Protein AF-A0A8J2SDN7-F1 (afdb_monomer)

Solvent-accessible surface area (backbone atoms only — not comparable to full-atom values): 12655 Å² total; per-residue (Å²): 136,85,84,80,79,82,77,76,80,67,53,71,69,56,49,51,53,52,52,53,53,51,52,55,54,52,52,61,60,65,73,68,77,84,83,79,85,76,78,82,78,74,83,77,54,86,57,62,65,51,55,54,50,52,54,52,50,52,53,52,52,57,64,71,66,56,74,72,80,75,73,83,75,78,72,83,79,90,67,91,68,89,72,89,69,84,70,75,71,87,62,91,44,74,69,50,54,53,52,52,50,52,50,53,51,50,50,52,53,52,52,50,52,53,50,54,52,49,54,50,52,50,50,52,52,52,52,50,51,50,53,51,52,54,54,50,53,54,51,50,53,52,50,51,51,50,52,50,54,49,52,52,50,50,54,52,49,52,53,51,52,50,51,52,52,50,54,52,48,51,51,51,52,52,52,51,53,50,53,53,50,54,49,52,52,51,50,50,52,50,50,52,51,52,54,52,52,48,52,52,51,53,52,56,52,58,64,74,64,76,123

pLDDT: mean 75.17, std 16.88, range [38.59, 96.69]

Radius of gyration: 50.79 Å; Cα contacts (8 Å, |Δi|>4): 4; chains: 1; bounding box: 123×46×148 Å

Mean predicted aligned error: 22.43 Å

Structure (mmCIF, N/CA/C/O backbone):
data_AF-A0A8J2SDN7-F1
#
_entry.id   AF-A0A8J2SDN7-F1
#
loop_
_atom_site.group_PDB
_atom_site.id
_atom_site.type_symbol
_atom_site.label_atom_id
_atom_site.label_alt_id
_atom_site.label_comp_id
_atom_site.label_asym_id
_atom_site.label_entity_id
_atom_site.label_seq_id
_atom_site.pdbx_PDB_ins_code
_atom_site.Cartn_x
_atom_site.Cartn_y
_atom_site.Cartn_z
_atom_site.occupancy
_atom_site.B_iso_or_equiv
_atom_site.auth_seq_id
_atom_site.auth_comp_id
_atom_site.auth_asym_id
_atom_site.auth_atom_id
_atom_site.pdbx_PDB_model_num
ATOM 1 N N . MET A 1 1 ? 65.391 -10.630 -14.470 1.00 39.50 1 MET A N 1
ATOM 2 C CA . MET A 1 1 ? 65.349 -9.292 -13.846 1.00 39.50 1 MET A CA 1
ATOM 3 C C . MET A 1 1 ? 63.941 -9.063 -13.334 1.00 39.50 1 MET A C 1
ATOM 5 O O . MET A 1 1 ? 62.993 -9.237 -14.089 1.00 39.50 1 MET A O 1
ATOM 9 N N . GLU A 1 2 ? 63.826 -8.825 -12.033 1.00 38.59 2 GLU A N 1
ATOM 10 C CA . GLU A 1 2 ? 62.580 -8.806 -11.266 1.00 38.59 2 GLU A CA 1
ATOM 11 C C . GLU A 1 2 ? 61.807 -7.500 -11.504 1.00 38.59 2 GLU A C 1
ATOM 13 O O . GLU A 1 2 ? 62.368 -6.412 -11.391 1.00 38.59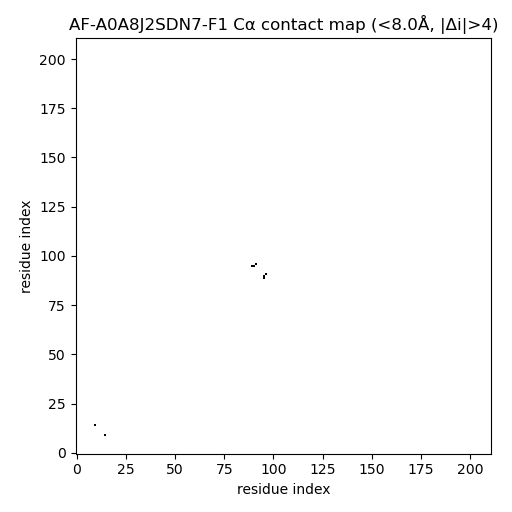 2 GLU A O 1
ATOM 18 N N . LEU A 1 3 ? 60.517 -7.592 -11.843 1.00 45.06 3 LEU A N 1
ATOM 19 C CA . LEU A 1 3 ? 59.644 -6.422 -11.946 1.00 45.06 3 LEU A CA 1
ATOM 20 C C . LEU A 1 3 ? 59.105 -6.088 -10.554 1.00 45.06 3 LEU A C 1
ATOM 22 O O . LEU A 1 3 ? 58.137 -6.687 -10.083 1.00 45.06 3 LEU A O 1
ATOM 26 N N . ALA A 1 4 ? 59.751 -5.127 -9.897 1.00 45.88 4 ALA A N 1
ATOM 27 C CA . ALA A 1 4 ? 59.260 -4.517 -8.672 1.00 45.88 4 ALA A CA 1
ATOM 28 C C . ALA A 1 4 ? 57.919 -3.817 -8.948 1.00 45.88 4 ALA A C 1
ATOM 30 O O . ALA A 1 4 ? 57.848 -2.776 -9.601 1.00 45.88 4 ALA A O 1
ATOM 31 N N . VAL A 1 5 ? 56.832 -4.409 -8.455 1.00 48.69 5 VAL A N 1
ATOM 32 C CA . VAL A 1 5 ? 55.496 -3.810 -8.476 1.00 48.69 5 VAL A CA 1
ATOM 33 C C . VAL A 1 5 ? 55.489 -2.662 -7.468 1.00 48.69 5 VAL A C 1
ATOM 35 O O . VAL A 1 5 ? 55.358 -2.878 -6.264 1.00 48.69 5 VAL A O 1
ATOM 38 N N . CYS A 1 6 ? 55.654 -1.430 -7.950 1.00 42.34 6 CYS A N 1
ATOM 39 C CA . CYS A 1 6 ? 55.505 -0.227 -7.139 1.00 42.34 6 CYS A CA 1
ATOM 40 C C . CYS A 1 6 ? 54.056 -0.120 -6.635 1.00 42.34 6 CYS A C 1
ATOM 42 O O . CYS A 1 6 ? 53.163 0.356 -7.335 1.00 42.34 6 CYS A O 1
ATOM 44 N N . ALA A 1 7 ? 53.812 -0.569 -5.405 1.00 56.03 7 ALA A N 1
ATOM 45 C CA . ALA A 1 7 ? 52.569 -0.315 -4.697 1.00 56.03 7 ALA A CA 1
ATOM 46 C C . ALA A 1 7 ? 52.516 1.172 -4.315 1.00 56.03 7 ALA A C 1
ATOM 48 O O . ALA A 1 7 ? 53.164 1.608 -3.366 1.00 56.03 7 ALA A O 1
ATOM 49 N N . THR A 1 8 ? 51.751 1.967 -5.064 1.00 64.19 8 THR A N 1
ATOM 50 C CA . THR A 1 8 ? 51.454 3.358 -4.701 1.00 64.19 8 THR A CA 1
ATOM 51 C C . THR A 1 8 ? 50.801 3.404 -3.315 1.00 64.19 8 THR A C 1
ATOM 53 O O . THR A 1 8 ? 49.752 2.769 -3.137 1.00 64.19 8 THR A O 1
ATOM 56 N N . PRO A 1 9 ? 51.357 4.141 -2.334 1.00 58.59 9 PRO A N 1
ATOM 57 C CA . PRO A 1 9 ? 50.734 4.271 -1.028 1.00 58.59 9 PRO A CA 1
ATOM 58 C C . PRO A 1 9 ? 49.421 5.038 -1.189 1.00 58.59 9 PRO A C 1
ATOM 60 O O . PRO A 1 9 ? 49.392 6.191 -1.623 1.00 58.59 9 PRO A O 1
ATOM 63 N N . LEU A 1 10 ? 48.309 4.377 -0.870 1.00 61.50 10 LEU A N 1
ATOM 64 C CA . LEU A 1 10 ? 47.006 5.027 -0.817 1.00 61.50 10 LEU A CA 1
ATOM 65 C C . LEU A 1 10 ? 47.079 6.168 0.197 1.00 61.50 10 LEU A C 1
ATOM 67 O O . LEU A 1 10 ? 47.452 5.962 1.352 1.00 61.50 10 LEU A O 1
ATOM 71 N N . THR A 1 11 ? 46.682 7.364 -0.230 1.00 70.69 11 THR A N 1
ATOM 72 C CA . THR A 1 11 ? 46.531 8.507 0.670 1.00 70.69 11 THR A CA 1
ATOM 73 C C . THR A 1 11 ? 45.625 8.117 1.848 1.00 70.69 11 THR A C 1
ATOM 75 O O . THR A 1 11 ? 44.684 7.331 1.673 1.00 70.69 11 THR A O 1
ATOM 78 N N . PRO A 1 12 ? 45.857 8.645 3.062 1.00 67.25 12 PRO A N 1
ATOM 79 C CA . PRO A 1 12 ? 45.150 8.207 4.273 1.00 67.25 12 PRO A CA 1
ATOM 80 C C . PRO A 1 12 ? 43.621 8.324 4.145 1.00 67.25 12 PRO A C 1
ATOM 82 O O . PRO A 1 12 ? 42.868 7.514 4.687 1.00 67.25 12 PRO A O 1
ATOM 85 N N . VAL A 1 13 ? 43.148 9.272 3.333 1.00 68.12 13 VAL A N 1
ATOM 86 C CA . VAL A 1 13 ? 41.729 9.458 3.005 1.00 68.12 13 VAL A CA 1
ATOM 87 C C . VAL A 1 13 ? 41.181 8.323 2.128 1.00 68.12 13 VAL A C 1
ATOM 89 O O . VAL A 1 13 ? 40.062 7.854 2.350 1.00 68.12 13 VAL A O 1
ATOM 92 N N . ALA A 1 14 ? 41.953 7.843 1.150 1.00 69.31 14 ALA A N 1
ATOM 93 C CA . ALA A 1 14 ? 41.574 6.707 0.312 1.00 69.31 14 ALA A CA 1
ATOM 94 C C . ALA A 1 14 ? 41.567 5.394 1.115 1.00 69.31 14 ALA A C 1
ATOM 96 O O . ALA A 1 14 ? 40.629 4.602 0.987 1.00 69.31 14 ALA A O 1
ATOM 97 N N . ALA A 1 15 ? 42.536 5.212 2.018 1.00 69.88 15 ALA A N 1
ATOM 98 C CA . ALA A 1 15 ? 42.575 4.081 2.944 1.00 69.88 15 ALA A CA 1
ATOM 99 C C . ALA A 1 15 ? 41.370 4.077 3.907 1.00 69.88 15 ALA A C 1
ATOM 101 O O . ALA A 1 15 ? 40.723 3.043 4.094 1.00 69.88 15 ALA A O 1
ATOM 102 N N . ALA A 1 16 ? 40.988 5.241 4.447 1.00 69.81 16 ALA A N 1
ATOM 103 C CA . ALA A 1 16 ? 39.813 5.378 5.307 1.00 69.81 16 ALA A CA 1
ATOM 104 C C . ALA A 1 16 ? 38.503 5.062 4.562 1.00 69.81 16 ALA A C 1
ATOM 106 O O . ALA A 1 16 ? 37.650 4.328 5.071 1.00 69.81 16 ALA A O 1
ATOM 107 N N . ARG A 1 17 ? 38.352 5.546 3.321 1.00 75.12 17 ARG A N 1
ATOM 108 C CA . ARG A 1 17 ? 37.186 5.236 2.475 1.00 75.12 17 ARG A CA 1
ATOM 109 C C . ARG A 1 17 ? 37.102 3.741 2.153 1.00 75.12 17 ARG A C 1
ATOM 111 O O . ARG A 1 17 ? 36.017 3.165 2.257 1.00 75.12 17 ARG A O 1
ATOM 118 N N . ALA A 1 18 ? 38.227 3.096 1.845 1.00 71.50 18 ALA A N 1
ATOM 119 C CA . ALA A 1 18 ? 38.291 1.652 1.619 1.00 71.50 18 ALA A CA 1
ATOM 120 C C . ALA A 1 18 ? 37.963 0.839 2.890 1.00 71.50 18 ALA A C 1
ATOM 122 O O . ALA A 1 18 ? 37.243 -0.160 2.835 1.00 71.50 18 ALA A O 1
ATOM 123 N N . ALA A 1 19 ? 38.404 1.288 4.067 1.00 73.00 19 ALA A N 1
ATOM 124 C CA . ALA A 1 19 ? 38.078 0.633 5.333 1.00 73.00 19 ALA A CA 1
ATOM 125 C C . ALA A 1 19 ? 36.571 0.696 5.658 1.00 73.00 19 ALA A C 1
ATOM 127 O O . ALA A 1 19 ? 35.985 -0.287 6.129 1.00 73.00 19 ALA A O 1
ATOM 128 N N . VAL A 1 20 ? 35.912 1.822 5.365 1.00 75.62 20 VAL A N 1
ATOM 129 C CA . VAL A 1 20 ? 34.463 1.991 5.568 1.00 75.62 20 VAL A CA 1
ATOM 130 C C . VAL A 1 20 ? 33.658 1.092 4.626 1.00 75.62 20 VAL A C 1
ATOM 132 O O . VAL A 1 20 ? 32.704 0.441 5.067 1.00 75.62 20 VAL A O 1
ATOM 135 N N . THR A 1 21 ? 34.042 0.987 3.350 1.00 73.31 21 THR A N 1
ATOM 136 C CA . THR A 1 21 ? 33.355 0.103 2.392 1.00 73.31 21 THR A CA 1
ATOM 137 C C . THR A 1 21 ? 33.519 -1.370 2.767 1.00 73.31 21 THR A C 1
ATOM 139 O O . THR A 1 21 ? 32.531 -2.113 2.761 1.00 73.31 21 THR A O 1
ATOM 142 N N . LEU A 1 22 ? 34.712 -1.785 3.208 1.00 72.00 22 LEU A N 1
ATOM 143 C CA . LEU A 1 22 ? 34.965 -3.140 3.702 1.00 72.00 22 LEU A CA 1
ATOM 144 C C . LEU A 1 22 ? 34.156 -3.460 4.970 1.00 72.00 22 LEU A C 1
ATOM 146 O O . LEU A 1 22 ? 33.561 -4.539 5.059 1.00 72.00 22 LEU A O 1
ATOM 150 N N . ARG A 1 23 ? 34.033 -2.522 5.922 1.00 71.25 23 ARG A N 1
ATOM 151 C CA . ARG A 1 23 ? 33.163 -2.688 7.106 1.00 71.25 23 ARG A CA 1
ATOM 152 C C . ARG A 1 23 ? 31.690 -2.847 6.717 1.00 71.25 23 ARG A C 1
ATOM 154 O O . ARG A 1 23 ? 31.014 -3.740 7.231 1.00 71.25 23 ARG A O 1
ATOM 161 N N . ARG A 1 24 ? 31.201 -2.057 5.755 1.00 70.38 24 ARG A N 1
ATOM 162 C CA . ARG A 1 24 ? 29.812 -2.120 5.256 1.00 70.38 24 ARG A CA 1
ATOM 163 C C . ARG A 1 24 ? 29.514 -3.442 4.535 1.00 70.38 24 ARG A C 1
ATOM 165 O O . ARG A 1 24 ? 28.443 -4.025 4.712 1.00 70.38 24 ARG A O 1
ATOM 172 N N . MET A 1 25 ? 30.487 -3.959 3.783 1.00 65.06 25 MET A N 1
ATOM 173 C CA . MET A 1 25 ? 30.427 -5.274 3.132 1.00 65.06 25 MET A CA 1
ATOM 174 C C . MET A 1 25 ? 30.415 -6.425 4.153 1.00 65.06 25 MET A C 1
ATOM 176 O O . MET A 1 25 ? 29.625 -7.365 4.023 1.00 65.06 25 MET A O 1
ATOM 180 N N . LYS A 1 26 ? 31.232 -6.340 5.212 1.00 64.12 26 LYS A N 1
ATOM 181 C CA . LYS A 1 26 ? 31.297 -7.347 6.289 1.00 64.12 26 LYS A CA 1
ATOM 182 C C . LYS A 1 26 ? 30.009 -7.373 7.129 1.00 64.12 26 LYS A C 1
ATOM 184 O O . LYS A 1 26 ? 29.531 -8.455 7.473 1.00 64.12 26 LYS A O 1
ATOM 189 N N . ALA A 1 27 ? 29.389 -6.213 7.366 1.00 61.03 27 ALA A N 1
ATOM 190 C CA . ALA A 1 27 ? 28.085 -6.101 8.028 1.00 61.03 27 ALA A CA 1
ATOM 191 C C . ALA A 1 27 ? 26.949 -6.745 7.206 1.00 61.03 27 ALA A C 1
ATOM 193 O O . ALA A 1 27 ? 26.158 -7.519 7.748 1.00 61.03 27 ALA A O 1
ATOM 194 N N . LYS A 1 28 ? 26.922 -6.540 5.878 1.00 58.47 28 LYS A N 1
ATOM 195 C CA . LYS A 1 28 ? 25.961 -7.223 4.987 1.00 58.47 28 LYS A CA 1
ATOM 196 C C . LYS A 1 28 ? 26.126 -8.747 4.971 1.00 58.47 28 LYS A C 1
ATOM 198 O O . LYS A 1 28 ? 25.135 -9.458 4.813 1.00 58.47 28 LYS A O 1
ATOM 203 N N . ARG A 1 29 ? 27.350 -9.262 5.141 1.00 59.12 29 ARG A N 1
ATOM 204 C CA . ARG A 1 29 ? 27.610 -10.712 5.202 1.00 59.12 29 ARG A CA 1
ATOM 205 C C . ARG A 1 29 ? 27.198 -11.340 6.540 1.00 59.12 29 ARG A C 1
ATOM 207 O O . ARG A 1 29 ? 26.717 -12.469 6.534 1.00 59.12 29 ARG A O 1
ATOM 214 N N . LYS A 1 30 ? 27.304 -10.622 7.668 1.00 55.75 30 LYS A N 1
ATOM 215 C CA . LYS A 1 30 ? 26.871 -11.133 8.986 1.00 55.75 30 LYS A CA 1
ATOM 216 C C . LYS A 1 30 ? 25.347 -11.140 9.189 1.00 55.75 30 LYS A C 1
ATOM 218 O O . LYS A 1 30 ? 24.855 -11.982 9.930 1.00 55.75 30 LYS A O 1
ATOM 223 N N . GLY A 1 31 ? 24.594 -10.294 8.482 1.00 51.06 31 GLY A N 1
ATOM 224 C CA . GLY A 1 31 ? 23.124 -10.261 8.564 1.00 51.06 31 GLY A CA 1
ATOM 225 C C . GLY A 1 31 ? 22.388 -11.405 7.847 1.00 51.06 31 GLY A C 1
ATOM 226 O O . GLY A 1 31 ? 21.183 -11.549 8.019 1.00 51.06 31 GLY A O 1
ATOM 227 N N . LYS A 1 32 ? 23.077 -12.235 7.048 1.00 54.31 32 LYS A N 1
ATOM 228 C CA . LYS A 1 32 ? 22.443 -13.288 6.225 1.00 54.31 32 LYS A CA 1
ATOM 229 C C . LYS A 1 32 ? 22.520 -14.711 6.797 1.00 54.31 32 LYS A C 1
ATOM 231 O O . LYS A 1 32 ? 22.063 -15.638 6.137 1.00 54.31 32 LYS A O 1
ATOM 236 N N . LYS A 1 33 ? 23.069 -14.916 8.001 1.00 52.81 33 LYS A N 1
ATOM 237 C CA . LYS A 1 33 ? 23.324 -16.270 8.544 1.00 52.81 33 LYS A CA 1
ATOM 238 C C . LYS A 1 33 ? 22.341 -16.764 9.622 1.00 52.81 33 LYS A C 1
ATOM 240 O O . LYS A 1 33 ? 22.617 -17.786 10.235 1.00 52.81 33 LYS A O 1
ATOM 245 N N . LYS A 1 34 ? 21.195 -16.101 9.838 1.00 53.84 34 LYS A N 1
ATOM 246 C CA . LYS A 1 34 ? 20.152 -16.550 10.794 1.00 53.84 34 LYS A CA 1
ATOM 247 C C . LYS A 1 34 ? 18.722 -16.560 10.227 1.00 53.84 34 LYS A C 1
ATOM 249 O O . LYS A 1 34 ? 17.781 -16.172 10.901 1.00 53.84 34 LYS A O 1
ATOM 254 N N . LEU A 1 35 ? 18.550 -17.013 8.987 1.00 51.59 35 LEU A N 1
ATOM 255 C CA . LEU A 1 35 ? 17.228 -17.326 8.425 1.00 51.59 35 LEU A CA 1
ATOM 256 C C . LEU A 1 35 ? 17.310 -18.650 7.661 1.00 51.59 35 LEU A C 1
ATOM 258 O O . LEU A 1 35 ? 17.245 -18.690 6.435 1.00 51.59 35 LEU A O 1
ATOM 262 N N . ARG A 1 36 ? 17.531 -19.747 8.383 1.00 54.53 36 ARG A N 1
ATOM 263 C CA . ARG A 1 36 ? 17.278 -21.097 7.873 1.00 54.53 36 ARG A CA 1
ATOM 264 C C . ARG A 1 36 ? 16.495 -21.855 8.939 1.00 54.53 36 ARG A C 1
ATOM 266 O O . ARG A 1 36 ? 16.803 -21.708 10.113 1.00 54.53 36 ARG A O 1
ATOM 273 N N . SER A 1 37 ? 15.485 -22.580 8.457 1.00 55.22 37 SER A N 1
ATOM 274 C CA . SER A 1 37 ? 14.451 -23.360 9.154 1.00 55.22 37 SER A CA 1
ATOM 275 C C . SER A 1 37 ? 13.365 -22.574 9.900 1.00 55.22 37 SER A C 1
ATOM 277 O O . SER A 1 37 ? 13.225 -22.676 11.113 1.00 55.22 37 SER A O 1
ATOM 279 N N . ALA A 1 38 ? 12.523 -21.860 9.150 1.00 57.50 38 ALA A N 1
ATOM 280 C CA . ALA A 1 38 ? 11.097 -21.857 9.477 1.00 57.50 38 ALA A CA 1
ATOM 281 C C . ALA A 1 38 ? 10.444 -22.969 8.631 1.00 57.50 38 ALA A C 1
ATOM 283 O O . ALA A 1 38 ? 10.747 -23.032 7.433 1.00 57.50 38 ALA A O 1
ATOM 284 N N . PRO A 1 39 ? 9.617 -23.860 9.207 1.00 56.78 39 PRO A N 1
ATOM 285 C CA . PRO A 1 39 ? 8.932 -24.889 8.431 1.00 56.78 39 PRO A CA 1
ATOM 286 C C . PRO A 1 39 ? 8.023 -24.233 7.377 1.00 56.78 39 PRO A C 1
ATOM 288 O O . PRO A 1 39 ? 7.564 -23.100 7.583 1.00 56.78 39 PRO A O 1
ATOM 291 N N . PRO A 1 40 ? 7.776 -24.894 6.230 1.00 54.22 40 PRO A N 1
ATOM 292 C CA . PRO A 1 40 ? 6.922 -24.337 5.192 1.00 54.22 40 PRO A CA 1
ATOM 293 C C . PRO A 1 40 ? 5.541 -24.066 5.789 1.00 54.22 40 PRO A C 1
ATOM 295 O O . PRO A 1 40 ? 4.906 -24.958 6.348 1.00 54.22 40 PRO A O 1
ATOM 298 N N . LYS A 1 41 ? 5.088 -22.810 5.698 1.00 58.84 41 LYS A N 1
ATOM 299 C CA . LYS A 1 41 ? 3.735 -22.429 6.105 1.00 58.84 41 LYS A CA 1
ATOM 300 C C . LYS A 1 41 ? 2.760 -23.302 5.321 1.00 58.84 41 LYS A C 1
ATOM 302 O O . LYS A 1 41 ? 2.717 -23.213 4.093 1.00 58.84 41 LYS A O 1
ATOM 307 N N . ALA A 1 42 ? 2.017 -24.148 6.034 1.00 60.34 42 ALA A N 1
ATOM 308 C CA . ALA A 1 42 ? 0.918 -24.905 5.463 1.00 60.34 42 ALA A CA 1
ATOM 309 C C . ALA A 1 42 ? 0.014 -23.929 4.701 1.00 60.34 42 ALA A C 1
ATOM 311 O O . ALA A 1 42 ? -0.311 -22.851 5.209 1.00 60.34 42 ALA A O 1
ATOM 312 N N . LYS A 1 43 ? -0.335 -24.275 3.459 1.00 55.44 43 LYS A N 1
ATOM 313 C CA . LYS A 1 43 ? -1.320 -23.529 2.680 1.00 55.44 43 LYS A CA 1
ATOM 314 C C . LYS A 1 43 ? -2.621 -23.580 3.476 1.00 55.44 43 LYS A C 1
ATOM 316 O O . LYS A 1 43 ? -3.280 -24.611 3.505 1.00 55.44 43 LYS A O 1
ATOM 321 N N . ILE A 1 44 ? -2.946 -22.492 4.168 1.00 55.84 44 ILE A N 1
ATOM 322 C CA . ILE A 1 44 ? -4.246 -22.318 4.805 1.00 55.84 44 ILE A CA 1
ATOM 323 C C . ILE A 1 44 ? -5.231 -22.221 3.642 1.00 55.84 44 ILE A C 1
ATOM 325 O O . ILE A 1 44 ? -5.347 -21.177 2.998 1.00 55.84 44 ILE A O 1
ATOM 329 N N . THR A 1 45 ? -5.867 -23.341 3.305 1.00 56.81 45 THR A N 1
ATOM 330 C CA . THR A 1 45 ? -7.046 -23.334 2.446 1.00 56.81 45 THR A CA 1
ATOM 331 C C . THR A 1 45 ? -8.070 -22.426 3.125 1.00 56.81 45 THR A C 1
ATOM 333 O O . THR A 1 45 ? -8.242 -22.465 4.346 1.00 56.81 45 THR A O 1
ATOM 336 N N . ARG A 1 46 ? -8.710 -21.540 2.352 1.00 60.38 46 ARG A N 1
ATOM 337 C CA . ARG A 1 46 ? -9.689 -20.549 2.851 1.00 60.38 46 ARG A CA 1
ATOM 338 C C . ARG A 1 46 ? -10.851 -21.172 3.644 1.00 60.38 46 ARG A C 1
ATOM 340 O O . ARG A 1 46 ? -11.585 -20.450 4.305 1.00 60.38 46 ARG A O 1
ATOM 347 N N . GLU A 1 47 ? -10.973 -22.492 3.611 1.00 57.28 47 GLU A N 1
ATOM 348 C CA . GLU A 1 47 ? -12.008 -23.304 4.244 1.00 57.28 47 GLU A CA 1
ATOM 349 C C . GLU A 1 47 ? -11.683 -23.692 5.697 1.00 57.28 47 GLU A C 1
ATOM 351 O O . GLU A 1 47 ? -12.595 -23.874 6.499 1.00 57.28 47 GLU A O 1
ATOM 356 N N . ALA A 1 48 ? -10.404 -23.733 6.093 1.00 62.16 48 ALA A N 1
ATOM 357 C CA . ALA A 1 48 ? -10.001 -24.065 7.464 1.00 62.16 48 ALA A CA 1
ATOM 358 C C . ALA A 1 48 ? -10.566 -23.120 8.556 1.00 62.16 48 ALA A C 1
ATOM 360 O O . ALA A 1 48 ? -10.966 -23.615 9.613 1.00 62.16 48 ALA A O 1
ATOM 361 N N . PRO A 1 49 ? -10.634 -21.784 8.364 1.00 64.25 49 PRO A N 1
ATOM 362 C CA . PRO A 1 49 ? -11.272 -20.907 9.347 1.00 64.25 49 PRO A CA 1
ATOM 363 C C . PRO A 1 49 ? -12.805 -21.008 9.340 1.00 64.25 49 PRO A C 1
ATOM 365 O O . PRO A 1 49 ? -13.417 -20.794 10.382 1.00 64.25 49 PRO A O 1
ATOM 368 N N . ILE A 1 50 ? -13.422 -21.366 8.207 1.00 65.25 50 ILE A N 1
ATOM 369 C CA . ILE A 1 50 ? -14.883 -21.486 8.078 1.00 65.25 50 ILE A CA 1
ATOM 370 C C . ILE A 1 50 ? -15.375 -22.726 8.830 1.00 65.25 50 ILE A C 1
ATOM 372 O O . ILE A 1 50 ? -16.292 -22.623 9.640 1.00 65.25 50 ILE A O 1
ATOM 376 N N . LEU A 1 51 ? -14.706 -23.869 8.652 1.00 65.69 51 LEU A N 1
ATOM 377 C CA . LEU A 1 51 ? -15.042 -25.103 9.369 1.00 65.69 51 LEU A CA 1
ATOM 378 C C . LEU A 1 51 ? -14.822 -24.961 10.883 1.00 65.69 51 LEU A C 1
ATOM 380 O O . LEU A 1 51 ? -15.649 -25.407 11.673 1.00 65.69 51 LEU A O 1
ATOM 384 N N . ARG A 1 52 ? -13.767 -24.248 11.304 1.00 70.75 52 ARG A N 1
ATOM 385 C CA . ARG A 1 52 ? -13.503 -23.974 12.727 1.00 70.75 52 ARG A CA 1
ATOM 386 C C . ARG A 1 52 ? -14.540 -23.028 13.352 1.00 70.75 52 ARG A C 1
ATOM 388 O O . ARG A 1 52 ? -14.853 -23.169 14.531 1.00 70.75 52 ARG A O 1
ATOM 395 N N . ALA A 1 53 ? -15.081 -22.083 12.581 1.00 71.06 53 ALA A N 1
ATOM 396 C CA . ALA A 1 53 ? -16.161 -21.203 13.029 1.00 71.06 53 ALA A CA 1
ATOM 397 C C . ALA A 1 53 ? -17.508 -21.940 13.125 1.00 71.06 53 ALA A C 1
ATOM 399 O O . ALA A 1 53 ? -18.244 -21.737 14.088 1.00 71.06 53 ALA A O 1
ATOM 400 N N . GLN A 1 54 ? -17.804 -22.837 12.178 1.00 73.75 54 GLN A N 1
ATOM 401 C CA . GLN A 1 54 ? -19.004 -23.679 12.211 1.00 73.75 54 GLN A CA 1
ATOM 402 C C . GLN A 1 54 ? -18.975 -24.673 13.378 1.00 73.75 54 GLN A C 1
A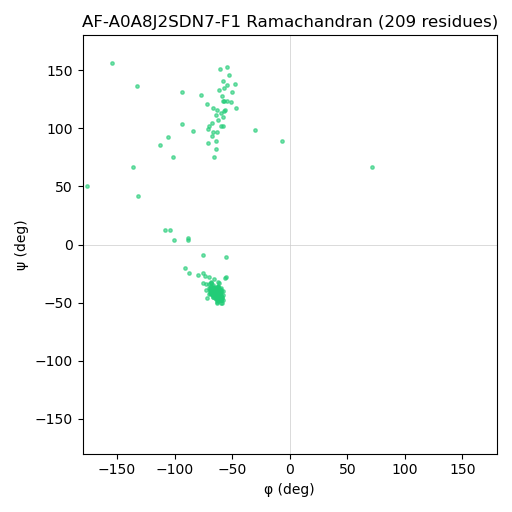TOM 404 O O . GLN A 1 54 ? -19.973 -24.830 14.074 1.00 73.75 54 GLN A O 1
ATOM 409 N N . GLU A 1 55 ? -17.820 -25.278 13.667 1.00 72.25 55 GLU A N 1
ATOM 410 C CA . GLU A 1 55 ? -17.668 -26.175 14.817 1.00 72.25 55 GLU A CA 1
ATOM 411 C C . GLU A 1 55 ? -17.804 -25.424 16.157 1.00 72.25 55 GLU A C 1
ATOM 413 O O . GLU A 1 55 ? -18.381 -25.942 17.114 1.00 72.25 55 GLU A O 1
ATOM 418 N N . ALA A 1 56 ? -17.334 -24.173 16.230 1.00 69.81 56 ALA A N 1
ATOM 419 C CA . ALA A 1 56 ? -17.525 -23.319 17.403 1.00 69.81 56 ALA A CA 1
ATOM 420 C C . ALA A 1 56 ? -18.996 -22.906 17.597 1.00 69.81 56 ALA A C 1
ATOM 422 O O . ALA A 1 56 ? -19.479 -22.898 18.730 1.00 69.81 56 ALA A O 1
ATOM 423 N N . ALA A 1 57 ? -19.718 -22.621 16.508 1.00 68.94 57 ALA A N 1
ATOM 424 C CA . ALA A 1 57 ? -21.153 -22.345 16.545 1.00 68.94 57 ALA A CA 1
ATOM 425 C C . ALA A 1 57 ? -21.958 -23.584 16.978 1.00 68.94 57 ALA A C 1
ATOM 427 O O . ALA A 1 57 ? -22.782 -23.487 17.884 1.00 68.94 57 ALA A O 1
ATOM 428 N N . ALA A 1 58 ? -21.637 -24.768 16.444 1.00 70.69 58 ALA A N 1
ATOM 429 C CA . ALA A 1 58 ? -22.278 -26.029 16.828 1.00 70.69 58 ALA A CA 1
ATOM 430 C C . ALA A 1 58 ? -22.057 -26.384 18.311 1.00 70.69 58 ALA A C 1
ATOM 432 O O . ALA A 1 58 ? -22.957 -26.896 18.974 1.00 70.69 58 ALA A O 1
ATOM 433 N N . ARG A 1 59 ? -20.883 -26.070 18.878 1.00 69.88 59 ARG A N 1
ATOM 434 C CA . ARG A 1 59 ? -20.613 -26.253 20.319 1.00 69.88 59 ARG A CA 1
ATOM 435 C C . ARG A 1 59 ? -21.397 -25.272 21.196 1.00 69.88 59 ARG A C 1
ATOM 437 O O . ARG A 1 59 ? -21.807 -25.643 22.295 1.00 69.88 59 ARG A O 1
ATOM 444 N N . LEU A 1 60 ? -21.632 -24.049 20.720 1.00 65.62 60 LEU A N 1
ATOM 445 C CA . LEU A 1 60 ? -22.488 -23.071 21.399 1.00 65.62 60 LEU A CA 1
ATOM 446 C C . LEU A 1 60 ? -23.962 -23.502 21.376 1.00 65.62 60 LEU A C 1
ATOM 448 O O . LEU A 1 60 ? -24.624 -23.452 22.415 1.00 65.62 60 LEU A O 1
ATOM 452 N N . GLU A 1 61 ? -24.455 -24.026 20.254 1.00 65.00 61 GLU A N 1
ATOM 453 C CA . GLU A 1 61 ? -25.806 -24.600 20.156 1.00 65.00 61 GLU A CA 1
ATOM 454 C C . GLU A 1 61 ? -25.975 -25.881 20.997 1.00 65.00 61 GLU A C 1
ATOM 456 O O . GLU A 1 61 ? -26.977 -26.056 21.691 1.00 65.00 61 GLU A O 1
ATOM 461 N N . ALA A 1 62 ? -24.955 -26.740 21.066 1.00 63.50 62 ALA A N 1
ATOM 462 C CA . ALA A 1 62 ? -24.949 -27.903 21.959 1.00 63.50 62 ALA A CA 1
ATOM 463 C C . ALA A 1 62 ? -24.931 -27.512 23.454 1.00 63.50 62 ALA A C 1
ATOM 465 O O . ALA A 1 62 ? -25.459 -28.228 24.302 1.00 63.50 62 ALA A O 1
ATOM 466 N N . SER A 1 63 ? -24.338 -26.361 23.795 1.00 60.53 63 SER A N 1
ATOM 467 C CA . SER A 1 63 ? -24.315 -25.854 25.175 1.00 60.53 63 SER A CA 1
ATOM 468 C C . SER A 1 63 ? -25.617 -25.165 25.601 1.00 60.53 63 SER A C 1
ATOM 470 O O . SER A 1 63 ? -25.949 -25.171 26.785 1.00 60.53 63 SER A O 1
ATOM 472 N N . THR A 1 64 ? -26.371 -24.615 24.646 1.00 61.22 64 THR A N 1
ATOM 473 C CA . THR A 1 64 ? -27.656 -23.930 24.879 1.00 61.22 64 THR A CA 1
ATOM 474 C C . THR A 1 64 ? -28.856 -24.872 24.791 1.00 61.22 64 THR A C 1
ATOM 476 O O . THR A 1 64 ? -29.898 -24.584 25.371 1.00 61.22 64 THR A O 1
ATOM 479 N N . SER A 1 65 ? -28.697 -26.029 24.144 1.00 56.44 65 SER A N 1
ATOM 480 C CA . SER A 1 65 ? -29.695 -27.106 24.082 1.00 56.44 65 SER A CA 1
ATOM 481 C C . SER A 1 65 ? -29.607 -28.112 25.233 1.00 56.44 65 SER A C 1
ATOM 483 O O . SER A 1 65 ? -30.371 -29.075 25.258 1.00 56.44 65 SER A O 1
ATOM 485 N N . ARG A 1 66 ? -28.715 -27.906 26.215 1.00 58.44 66 ARG A N 1
ATOM 486 C CA . ARG A 1 66 ? -28.671 -28.743 27.421 1.00 58.44 66 ARG A CA 1
ATOM 487 C C . ARG A 1 66 ? -29.989 -28.544 28.186 1.00 58.44 66 ARG A C 1
ATOM 489 O O . ARG A 1 66 ? -30.204 -27.444 28.700 1.00 58.44 66 ARG A O 1
ATOM 496 N N . PRO A 1 67 ? -30.880 -29.553 28.274 1.00 59.41 67 PRO A N 1
ATOM 497 C CA . PRO A 1 67 ? -32.097 -29.399 29.052 1.00 59.41 67 PRO A CA 1
ATOM 498 C C . PRO A 1 67 ? -31.695 -29.137 30.503 1.00 59.41 67 PRO A C 1
ATOM 500 O O . PRO A 1 67 ? -30.797 -29.795 31.039 1.00 59.41 67 PRO A O 1
ATOM 503 N N . LEU A 1 68 ? -32.323 -28.129 31.112 1.00 57.03 68 LEU A N 1
ATOM 504 C CA . LEU A 1 68 ? -32.145 -27.804 32.524 1.00 57.03 68 LEU A CA 1
ATOM 505 C C . LEU A 1 68 ? -32.268 -29.095 33.351 1.00 57.03 68 LEU A C 1
ATOM 507 O O . LEU A 1 68 ? -33.151 -29.906 33.049 1.00 57.03 68 LEU A O 1
ATOM 511 N N . PRO A 1 69 ? -31.417 -29.318 34.374 1.00 52.94 69 PRO A N 1
ATOM 512 C CA . PRO A 1 69 ? -31.611 -30.447 35.269 1.00 52.94 69 PRO A CA 1
ATOM 513 C C . PRO A 1 69 ? -33.035 -30.356 35.811 1.00 52.94 69 PRO A C 1
ATOM 515 O O . PRO A 1 69 ? -33.437 -29.311 36.328 1.00 52.94 69 PRO A O 1
ATOM 518 N N . ALA A 1 70 ? -33.803 -31.424 35.593 1.00 54.00 70 ALA A N 1
ATOM 519 C CA . ALA A 1 70 ? -35.201 -31.502 35.967 1.00 54.00 70 ALA A CA 1
ATOM 520 C C . ALA A 1 70 ? -35.365 -30.997 37.403 1.00 54.00 70 ALA A C 1
ATOM 522 O O . ALA A 1 70 ? -34.805 -31.565 38.342 1.00 54.00 70 ALA A O 1
ATOM 523 N N . VAL A 1 71 ? -36.122 -29.909 37.556 1.00 59.22 71 VAL A N 1
ATOM 524 C CA . VAL A 1 71 ? -36.661 -29.505 38.852 1.00 59.22 71 VAL A CA 1
ATOM 525 C C . VAL A 1 71 ? -37.339 -30.754 39.417 1.00 59.22 71 VAL A C 1
ATOM 527 O O . VAL A 1 71 ? -38.182 -31.319 38.713 1.00 59.22 71 VAL A O 1
ATOM 530 N N . PRO A 1 72 ? -36.969 -31.250 40.613 1.00 52.56 72 PRO A N 1
ATOM 531 C CA . PRO A 1 72 ? -37.646 -32.403 41.181 1.00 52.56 72 PRO A CA 1
ATOM 532 C C . PRO A 1 72 ? -39.124 -32.043 41.303 1.00 52.56 72 PRO A C 1
ATOM 534 O O . PRO A 1 72 ? -39.496 -31.162 42.079 1.00 52.56 72 PRO A O 1
ATOM 537 N N . GLN A 1 73 ? -39.953 -32.680 40.473 1.00 52.91 73 GLN A N 1
ATOM 538 C CA . GLN A 1 73 ? -41.391 -32.504 40.529 1.00 52.91 73 GLN A CA 1
ATOM 539 C C . GLN A 1 73 ? -41.844 -32.924 41.924 1.00 52.91 73 GLN A C 1
ATOM 541 O O . GLN A 1 73 ? -41.728 -34.089 42.314 1.00 52.91 73 GLN A O 1
ATOM 546 N N . GLN A 1 74 ? -42.324 -31.948 42.694 1.00 52.16 74 GLN A N 1
ATOM 547 C CA . GLN A 1 74 ? -43.079 -32.215 43.903 1.00 52.16 74 GLN A CA 1
ATOM 548 C C . GLN A 1 74 ? -44.276 -33.071 43.499 1.00 52.16 74 GLN A C 1
ATOM 550 O O . GLN A 1 74 ? -45.135 -32.645 42.729 1.00 52.16 74 GLN A O 1
ATOM 555 N N . ARG A 1 75 ? -44.294 -34.309 43.993 1.00 52.50 75 ARG A N 1
ATOM 556 C CA . ARG A 1 75 ? -45.444 -35.200 43.867 1.00 52.50 75 ARG A CA 1
ATOM 557 C C . ARG A 1 75 ? -46.676 -34.473 44.422 1.00 52.50 75 ARG A C 1
ATOM 559 O O . ARG A 1 75 ? -46.559 -33.875 45.495 1.00 52.50 75 ARG A O 1
ATOM 566 N N . PRO A 1 76 ? -47.847 -34.537 43.766 1.00 48.12 76 PRO A N 1
ATOM 567 C CA . PRO A 1 76 ? -49.070 -34.053 44.379 1.00 48.12 76 PRO A CA 1
ATOM 568 C C . PRO A 1 76 ? -49.338 -34.911 45.616 1.00 48.12 76 PRO A C 1
ATOM 570 O O . PRO A 1 76 ? -49.517 -36.126 45.539 1.00 48.12 76 PRO A O 1
ATOM 573 N N . THR A 1 77 ? -49.299 -34.279 46.783 1.00 53.44 77 THR A N 1
ATOM 574 C CA . THR A 1 77 ? -49.658 -34.904 48.050 1.00 53.44 77 THR A CA 1
ATOM 575 C C . THR A 1 77 ? -51.169 -35.126 48.071 1.00 53.44 77 THR A C 1
ATOM 577 O O . THR A 1 77 ? -51.927 -34.295 48.568 1.00 53.44 77 THR A O 1
ATOM 580 N N . THR A 1 78 ? -51.631 -36.256 47.541 1.00 52.97 78 THR A N 1
ATOM 581 C CA . THR A 1 78 ? -52.918 -36.844 47.927 1.00 52.97 78 THR A CA 1
ATOM 582 C C . THR A 1 78 ? -52.797 -37.310 49.370 1.00 52.97 78 THR A C 1
ATOM 584 O O . THR A 1 78 ? -52.286 -38.388 49.664 1.00 52.97 78 THR A O 1
ATOM 587 N N . GLY A 1 79 ? -53.200 -36.433 50.279 1.00 44.28 79 GLY A N 1
ATOM 588 C CA . GLY A 1 79 ? -53.105 -36.649 51.712 1.00 44.28 79 GLY A CA 1
ATOM 589 C C . GLY A 1 79 ? -53.740 -35.501 52.476 1.00 44.28 79 GLY A C 1
ATOM 590 O O . GLY A 1 79 ? -53.115 -34.941 53.368 1.00 44.28 79 GLY A O 1
ATOM 591 N N . ALA A 1 80 ? -54.977 -35.144 52.119 1.00 49.09 80 ALA A N 1
ATOM 592 C CA . ALA A 1 80 ? -55.855 -34.355 52.973 1.00 49.09 80 ALA A CA 1
ATOM 593 C C . ALA A 1 80 ? -56.199 -35.181 54.225 1.00 49.09 80 ALA A C 1
ATOM 595 O O . ALA A 1 80 ? -57.275 -35.756 54.347 1.00 49.09 80 ALA A O 1
ATOM 596 N N . LYS A 1 81 ? -55.243 -35.294 55.148 1.00 51.12 81 LYS A N 1
ATOM 597 C CA . LYS A 1 81 ? -55.516 -35.669 56.530 1.00 51.12 81 LYS A CA 1
ATOM 598 C C . LYS A 1 81 ? -55.673 -34.374 57.304 1.00 51.12 81 LYS A C 1
ATOM 600 O O . LYS A 1 81 ? -54.710 -33.663 57.565 1.00 51.12 81 LYS A O 1
ATOM 605 N N . MET A 1 82 ? -56.937 -34.089 57.582 1.00 54.38 82 MET A N 1
ATOM 606 C CA . MET A 1 82 ? -57.454 -33.181 58.595 1.00 54.38 82 MET A CA 1
ATOM 607 C C . MET A 1 82 ? -56.514 -33.093 59.807 1.00 54.38 82 MET A C 1
ATOM 609 O O . MET A 1 82 ? -56.542 -33.941 60.693 1.00 54.38 82 MET A O 1
ATOM 613 N N . LEU A 1 83 ? -55.684 -32.055 59.842 1.00 49.22 83 LEU A N 1
ATOM 614 C CA . LEU A 1 83 ? -55.028 -31.570 61.049 1.00 49.22 83 LEU A CA 1
ATOM 615 C C . LEU A 1 83 ? -55.623 -30.196 61.325 1.00 49.22 83 LEU A C 1
ATOM 617 O O . LEU A 1 83 ? -55.118 -29.161 60.897 1.00 49.22 83 LEU A O 1
ATOM 621 N N . SER A 1 84 ? -56.758 -30.208 62.019 1.00 57.72 84 SER A N 1
ATOM 622 C CA . SER A 1 84 ? -57.256 -29.060 62.760 1.00 57.72 84 SER A CA 1
ATOM 623 C C . SER A 1 84 ? -56.262 -28.752 63.883 1.00 57.72 84 SER A C 1
ATOM 625 O O . SER A 1 84 ? -56.434 -29.192 65.017 1.00 57.72 84 SER A O 1
ATOM 627 N N . SER A 1 85 ? -55.186 -28.035 63.570 1.00 48.97 85 SER A N 1
ATOM 628 C CA . SER A 1 85 ? -54.341 -27.404 64.579 1.00 48.97 85 SER A CA 1
ATOM 629 C C . SER A 1 85 ? -54.632 -25.914 64.557 1.00 48.97 85 SER A C 1
ATOM 631 O O . SER A 1 85 ? -54.086 -25.163 63.752 1.00 48.97 85 SER A O 1
ATOM 633 N N . THR A 1 86 ? -55.571 -25.533 65.414 1.00 52.81 86 THR A N 1
ATOM 634 C CA . THR A 1 86 ? -55.713 -24.238 66.074 1.00 52.81 86 THR A CA 1
ATOM 635 C C . THR A 1 86 ? -54.538 -23.288 65.818 1.00 52.81 86 THR A C 1
ATOM 637 O O . THR A 1 86 ? -53.580 -23.234 66.586 1.00 52.81 86 THR A O 1
ATOM 640 N N . PHE A 1 87 ? -54.619 -22.501 64.746 1.00 51.16 87 PHE A N 1
ATOM 641 C CA . PHE A 1 87 ? -53.979 -21.193 64.745 1.00 51.16 87 PHE A CA 1
ATOM 642 C C . PHE A 1 87 ? -54.822 -20.335 65.690 1.00 51.16 87 PHE A C 1
ATOM 644 O O . PHE A 1 87 ? -56.028 -20.215 65.446 1.00 51.16 87 PHE A O 1
ATOM 651 N N . PRO A 1 88 ? -54.267 -19.768 66.778 1.00 57.81 88 PRO A N 1
ATOM 652 C CA . PRO A 1 88 ? -55.030 -18.802 67.549 1.00 57.81 88 PRO A CA 1
ATOM 653 C C . PRO A 1 88 ? -55.426 -17.666 66.589 1.00 57.81 88 PRO A C 1
ATOM 655 O O . PRO A 1 88 ? -54.630 -17.308 65.711 1.00 57.81 88 PRO A O 1
ATOM 658 N N . PRO A 1 89 ? -56.653 -17.123 66.692 1.00 58.12 89 PRO A N 1
ATOM 659 C CA . PRO A 1 89 ? -57.061 -16.002 65.852 1.00 58.12 89 PRO A CA 1
ATOM 660 C C . PRO A 1 89 ? -56.036 -14.872 66.013 1.00 58.12 89 PRO A C 1
ATOM 662 O O . PRO A 1 89 ? -55.403 -14.795 67.069 1.00 58.12 89 PRO A O 1
ATOM 665 N N . PRO A 1 90 ? -55.838 -13.995 65.010 1.00 56.25 90 PRO A N 1
ATOM 666 C CA . PRO A 1 90 ? -54.910 -12.882 65.143 1.00 56.25 90 PRO A CA 1
ATOM 667 C C . PRO A 1 90 ? -55.351 -12.046 66.343 1.00 56.25 90 PRO A C 1
ATOM 669 O O . PRO A 1 90 ? -56.336 -11.309 66.276 1.00 56.25 90 PRO A O 1
ATOM 672 N N . THR A 1 91 ? -54.658 -12.215 67.465 1.00 53.62 91 THR A N 1
ATOM 673 C CA . THR A 1 91 ? -54.956 -11.502 68.693 1.00 53.62 91 THR A CA 1
ATOM 674 C C . THR A 1 91 ? -54.610 -10.051 68.415 1.00 53.62 91 THR A C 1
ATOM 676 O O . THR A 1 91 ? -53.448 -9.671 68.292 1.00 53.62 91 THR A O 1
ATOM 679 N N . LYS A 1 92 ? -55.649 -9.238 68.216 1.00 56.19 92 LYS A N 1
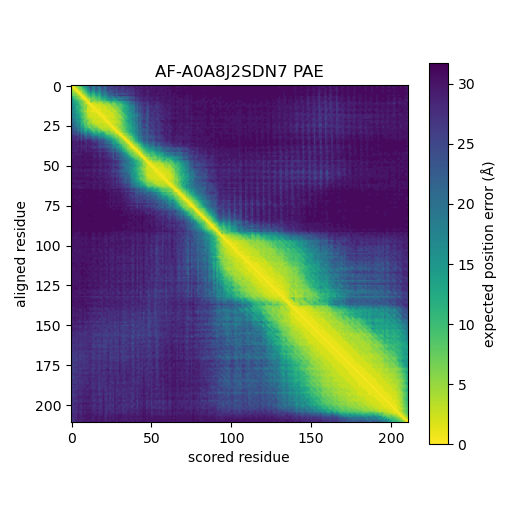ATOM 680 C CA . LYS A 1 92 ? -55.552 -7.781 68.227 1.00 56.19 92 LYS A CA 1
ATOM 681 C C . LYS A 1 92 ? -55.129 -7.403 69.645 1.00 56.19 92 LYS A C 1
ATOM 683 O O . LYS A 1 92 ? -55.956 -7.288 70.539 1.00 56.19 92 LYS A O 1
ATOM 688 N N . GLY A 1 93 ? -53.826 -7.352 69.858 1.00 59.09 93 GLY A N 1
ATOM 689 C CA . GLY A 1 93 ? -53.196 -7.083 71.135 1.00 59.09 93 GLY A CA 1
ATOM 690 C C . GLY A 1 93 ? -51.810 -6.490 70.892 1.00 59.09 93 GLY A C 1
ATOM 691 O O . GLY A 1 93 ? -51.220 -6.734 69.835 1.00 59.09 93 GLY A O 1
ATOM 692 N N . PRO A 1 94 ? -51.265 -5.739 71.858 1.00 62.59 94 PRO A N 1
ATOM 693 C CA . PRO A 1 94 ? -50.084 -4.889 71.673 1.00 62.59 94 PRO A CA 1
ATOM 694 C C . PRO A 1 94 ? -48.856 -5.638 71.124 1.00 62.59 94 PRO A C 1
ATOM 696 O O . PRO A 1 94 ? -48.047 -5.074 70.394 1.00 62.59 94 PRO A O 1
ATOM 699 N N . VAL A 1 95 ? -48.738 -6.942 71.392 1.00 63.31 95 VAL A N 1
ATOM 700 C CA . VAL A 1 95 ? -47.655 -7.799 70.883 1.00 63.31 95 VAL A CA 1
ATOM 701 C C . VAL A 1 95 ? -47.743 -8.023 69.363 1.00 63.31 95 VAL A C 1
ATOM 703 O O . VAL A 1 95 ? -46.714 -8.063 68.686 1.00 63.31 95 VAL A O 1
ATOM 706 N N . ALA A 1 96 ? -48.950 -8.135 68.800 1.00 68.19 96 ALA A N 1
ATOM 707 C CA . ALA A 1 96 ? -49.158 -8.308 67.360 1.00 68.19 96 ALA A CA 1
ATOM 708 C C . ALA A 1 96 ? -48.864 -7.016 66.580 1.00 68.19 96 ALA A C 1
ATOM 710 O O . ALA A 1 96 ? -48.323 -7.069 65.471 1.00 68.19 96 ALA A O 1
ATOM 711 N N . ASP A 1 97 ? -49.150 -5.859 67.178 1.00 70.38 97 ASP A N 1
ATOM 712 C CA . ASP A 1 97 ? -48.840 -4.556 66.590 1.00 70.38 97 ASP A CA 1
ATOM 713 C C . ASP A 1 97 ? -47.328 -4.298 66.574 1.00 70.38 97 ASP A C 1
ATOM 715 O O . ASP A 1 97 ? -46.778 -3.951 65.526 1.00 70.38 97 ASP A O 1
ATOM 719 N N . VAL A 1 98 ? -46.615 -4.630 67.657 1.00 75.00 98 VAL A N 1
ATOM 720 C CA . VAL A 1 98 ? -45.142 -4.566 67.710 1.00 75.00 98 VAL A CA 1
ATOM 721 C C . VAL A 1 98 ? -44.493 -5.497 66.674 1.00 75.00 98 VAL A C 1
ATOM 723 O O . VAL A 1 98 ? -43.515 -5.127 66.018 1.00 75.00 98 VAL A O 1
ATOM 726 N N . GLN A 1 99 ? -45.035 -6.701 66.459 1.00 76.81 99 GLN A N 1
ATOM 727 C CA . GLN A 1 99 ? -44.534 -7.608 65.418 1.00 76.81 99 GLN A CA 1
ATOM 728 C C . GLN A 1 99 ? -44.770 -7.063 64.001 1.00 76.81 99 GLN A C 1
ATOM 730 O O . GLN A 1 99 ? -43.877 -7.158 63.151 1.00 76.81 99 GLN A O 1
ATOM 735 N N . ARG A 1 100 ? -45.928 -6.444 63.741 1.00 76.44 100 ARG A N 1
ATOM 736 C CA . ARG A 1 100 ? -46.228 -5.784 62.460 1.00 76.44 100 ARG A CA 1
ATOM 737 C C . ARG A 1 100 ? -45.319 -4.587 62.204 1.00 76.44 100 ARG A C 1
ATOM 739 O O . ARG A 1 100 ? -44.827 -4.429 61.086 1.00 76.44 100 ARG A O 1
ATOM 746 N N . GLU A 1 101 ? -45.049 -3.769 63.216 1.00 78.75 101 GLU A N 1
ATOM 747 C CA . GLU A 1 101 ? -44.100 -2.660 63.101 1.00 78.75 101 GLU A CA 1
ATOM 748 C C . GLU A 1 101 ? -42.675 -3.147 62.845 1.00 78.75 101 GLU A C 1
ATOM 750 O O . GLU A 1 101 ? -41.988 -2.623 61.965 1.00 78.75 101 GLU A O 1
ATOM 755 N N . ARG A 1 102 ? -42.251 -4.218 63.522 1.00 82.88 102 ARG A N 1
ATOM 756 C CA . ARG A 1 102 ? -40.943 -4.843 63.293 1.00 82.88 102 ARG A CA 1
ATOM 757 C C . ARG A 1 102 ? -40.801 -5.381 61.866 1.00 82.88 102 ARG A C 1
ATOM 759 O O . ARG A 1 102 ? -39.728 -5.255 61.274 1.00 82.88 102 ARG A O 1
ATOM 766 N N . LEU A 1 103 ? -41.859 -5.956 61.292 1.00 84.25 103 LEU A N 1
ATOM 767 C CA . LEU A 1 103 ? -41.878 -6.396 59.892 1.00 84.25 103 LEU A CA 1
ATOM 768 C C . LEU A 1 103 ? -41.807 -5.210 58.919 1.00 84.25 103 LEU A C 1
ATOM 770 O O . LEU A 1 103 ? -40.967 -5.218 58.019 1.00 84.25 103 LEU A O 1
ATOM 774 N N . LYS A 1 104 ? -42.587 -4.147 59.152 1.00 85.56 104 LYS A N 1
ATOM 775 C CA . LYS A 1 104 ? -42.521 -2.907 58.356 1.00 85.56 104 LYS A CA 1
ATOM 776 C C . LYS A 1 104 ? -41.137 -2.253 58.418 1.00 85.56 104 LYS A C 1
ATOM 778 O O . LYS A 1 104 ? -40.633 -1.767 57.406 1.00 85.56 104 LYS A O 1
ATOM 783 N N . ALA A 1 105 ? -40.489 -2.255 59.583 1.00 85.31 105 ALA A N 1
ATOM 784 C CA . ALA A 1 105 ? -39.130 -1.742 59.745 1.00 85.31 105 ALA A CA 1
ATOM 785 C C . ALA A 1 105 ? -38.113 -2.564 58.934 1.00 85.31 105 ALA A C 1
ATOM 787 O O . ALA A 1 105 ? -37.274 -1.992 58.234 1.00 85.31 105 ALA A O 1
ATOM 788 N N . LYS A 1 106 ? -38.225 -3.899 58.944 1.00 85.62 106 LYS A N 1
ATOM 789 C CA . LYS A 1 106 ? -37.390 -4.782 58.113 1.00 85.62 106 LYS A CA 1
ATOM 790 C C . LYS A 1 106 ? -37.591 -4.532 56.617 1.00 85.62 106 LYS A C 1
ATOM 792 O O . LYS A 1 106 ? -36.605 -4.457 55.885 1.00 85.62 106 LYS A O 1
ATOM 797 N N . GLU A 1 107 ? -38.828 -4.338 56.163 1.00 86.25 107 GLU A N 1
ATOM 798 C CA . GLU A 1 107 ? -39.111 -3.980 54.766 1.00 86.25 107 GLU A CA 1
ATOM 799 C C . GLU A 1 107 ? -38.503 -2.631 54.370 1.00 86.25 107 GLU A C 1
ATOM 801 O O . GLU A 1 107 ? -37.927 -2.512 53.287 1.00 86.25 107 GLU A O 1
ATOM 806 N N . ARG A 1 108 ? -38.565 -1.620 55.246 1.00 88.81 108 ARG A N 1
ATOM 807 C CA . ARG A 1 108 ? -37.932 -0.313 54.998 1.00 88.81 108 ARG A CA 1
ATOM 808 C C . ARG A 1 108 ? -36.417 -0.440 54.846 1.00 88.81 108 ARG A C 1
ATOM 810 O O . ARG A 1 108 ? -35.857 0.123 53.906 1.00 88.81 108 ARG A O 1
ATOM 817 N N . VAL A 1 109 ? -35.764 -1.224 55.705 1.00 88.56 109 VAL A N 1
ATOM 818 C CA . VAL A 1 109 ? -34.318 -1.497 55.611 1.00 88.56 109 VAL A CA 1
ATOM 819 C C . VAL A 1 109 ? -33.981 -2.260 54.328 1.00 88.56 109 VAL A C 1
ATOM 821 O O . VAL A 1 109 ? -33.029 -1.903 53.635 1.00 88.56 109 VAL A O 1
ATOM 824 N N . ALA A 1 110 ? -34.774 -3.266 53.955 1.00 87.06 110 ALA A N 1
ATOM 825 C CA . ALA A 1 110 ? -34.583 -4.000 52.705 1.00 87.06 110 ALA A CA 1
ATOM 826 C C . ALA A 1 110 ? -34.755 -3.093 51.473 1.00 87.06 110 ALA A C 1
ATOM 828 O O . ALA A 1 110 ? -33.950 -3.150 50.543 1.00 87.06 110 ALA A O 1
ATOM 829 N N . LYS A 1 111 ? -35.755 -2.202 51.479 1.00 90.06 111 LYS A N 1
ATOM 830 C CA . LYS A 1 111 ? -35.976 -1.209 50.417 1.00 90.06 111 LYS A CA 1
ATOM 831 C C . LYS A 1 111 ? -34.818 -0.216 50.323 1.00 90.06 111 LYS A C 1
ATOM 833 O O . LYS A 1 111 ? -34.393 0.108 49.218 1.00 90.06 111 LYS A O 1
ATOM 838 N N . HIS A 1 112 ? -34.282 0.229 51.458 1.00 90.50 112 HIS A N 1
ATOM 839 C CA . HIS A 1 112 ? -33.101 1.089 51.497 1.00 90.50 112 HIS A CA 1
ATOM 840 C C . HIS A 1 112 ? -31.868 0.384 50.916 1.00 90.50 112 HIS A C 1
ATOM 842 O O . HIS A 1 112 ? -31.182 0.952 50.073 1.00 90.50 112 HIS A O 1
ATOM 848 N N . ARG A 1 113 ? -31.608 -0.874 51.296 1.00 89.44 113 ARG A N 1
ATOM 849 C CA . ARG A 1 113 ? -30.493 -1.661 50.736 1.00 89.44 113 ARG A CA 1
ATOM 850 C C . ARG A 1 113 ? -30.604 -1.815 49.220 1.00 89.44 113 ARG A C 1
ATOM 852 O O . ARG A 1 113 ? -29.645 -1.527 48.515 1.00 89.44 113 ARG A O 1
ATOM 859 N N . ARG A 1 114 ? -31.795 -2.153 48.715 1.00 91.19 114 ARG A N 1
ATOM 860 C CA . ARG A 1 114 ? -32.057 -2.251 47.269 1.00 91.19 114 ARG A CA 1
ATOM 861 C C . ARG A 1 114 ? -31.830 -0.927 46.536 1.00 91.19 114 ARG A C 1
ATOM 863 O O . ARG A 1 114 ? -31.299 -0.941 45.432 1.00 91.19 114 ARG A O 1
ATOM 870 N N . LYS A 1 115 ? -32.201 0.211 47.138 1.00 92.62 115 LYS A N 1
ATOM 871 C CA . LYS A 1 115 ? -31.923 1.540 46.567 1.00 92.62 115 LYS A CA 1
ATOM 872 C C . LYS A 1 115 ? -30.423 1.816 46.469 1.00 92.62 115 LYS A C 1
ATOM 874 O O . LYS A 1 115 ? -29.953 2.185 45.402 1.00 92.62 115 LYS A O 1
ATOM 879 N N . VAL A 1 116 ? -29.672 1.560 47.539 1.00 91.31 116 VAL A N 1
ATOM 880 C CA . VAL A 1 116 ? -28.214 1.760 47.551 1.00 91.31 116 VAL A CA 1
ATOM 881 C C . VAL A 1 116 ? -27.513 0.844 46.542 1.00 91.31 116 VAL A C 1
ATOM 883 O O . VAL A 1 116 ? -26.597 1.273 45.847 1.00 91.31 116 VAL A O 1
ATOM 886 N N . GLU A 1 117 ? -27.947 -0.410 46.418 1.00 88.56 117 GLU A N 1
ATOM 887 C CA . GLU A 1 117 ? -27.424 -1.333 45.403 1.00 88.56 117 GLU A CA 1
ATOM 888 C C . GLU A 1 117 ? -27.743 -0.870 43.976 1.00 88.56 117 GLU A C 1
ATOM 890 O O . GLU A 1 117 ? -26.888 -0.972 43.098 1.00 88.56 117 GLU A O 1
ATOM 895 N N . ALA A 1 118 ? -28.941 -0.331 43.735 1.00 91.06 118 ALA A N 1
ATOM 896 C CA . ALA A 1 118 ? -29.310 0.231 42.438 1.00 91.06 118 ALA A CA 1
ATOM 897 C C . ALA A 1 118 ? -28.473 1.474 42.093 1.00 91.06 118 ALA A C 1
ATOM 899 O O . ALA A 1 118 ? -27.996 1.590 40.968 1.00 91.06 118 ALA A O 1
ATOM 900 N N . GLU A 1 119 ? -28.230 2.362 43.059 1.00 89.94 119 GLU A N 1
ATOM 901 C CA . GLU A 1 119 ? -27.362 3.533 42.880 1.00 89.94 119 GLU A CA 1
ATOM 902 C C . GLU A 1 119 ? -25.907 3.138 42.598 1.00 89.94 119 GLU A C 1
ATOM 904 O O . GLU A 1 119 ? -25.254 3.754 41.758 1.00 89.94 119 GLU A O 1
ATOM 909 N N . ARG A 1 120 ? -25.395 2.090 43.256 1.00 92.50 120 ARG A N 1
ATOM 910 C CA . ARG A 1 120 ? -24.056 1.549 42.965 1.00 92.50 120 ARG A CA 1
ATOM 911 C C . ARG A 1 120 ? -23.973 0.981 41.551 1.00 92.50 120 ARG A C 1
ATOM 913 O O . ARG A 1 120 ? -23.068 1.354 40.814 1.00 92.50 120 ARG A O 1
ATOM 920 N N . LYS A 1 121 ? -24.953 0.170 41.142 1.00 92.62 121 LYS A N 1
ATOM 921 C CA . LYS A 1 121 ? -25.024 -0.378 39.777 1.00 92.62 121 LYS A CA 1
ATOM 922 C C . LYS A 1 121 ? -25.159 0.715 38.715 1.00 92.62 121 LYS A C 1
ATOM 924 O O . LYS A 1 121 ? -24.573 0.600 37.646 1.00 92.62 121 LYS A O 1
ATOM 929 N N . ALA A 1 122 ? -25.902 1.785 39.000 1.00 91.06 122 ALA A N 1
ATOM 930 C CA . ALA A 1 122 ? -26.015 2.925 38.093 1.00 91.06 122 ALA A CA 1
ATOM 931 C C . ALA A 1 122 ? -24.660 3.624 37.893 1.00 91.06 122 ALA A C 1
ATOM 933 O O . ALA A 1 122 ? -24.276 3.892 36.757 1.00 91.06 122 ALA A O 1
ATOM 934 N N . LYS A 1 123 ? -23.899 3.838 38.977 1.00 91.94 123 LYS A N 1
ATOM 935 C CA . LYS A 1 123 ? -22.542 4.403 38.903 1.00 91.94 123 LYS A CA 1
ATOM 936 C C . LYS A 1 123 ? -21.582 3.505 38.122 1.00 91.94 123 LYS 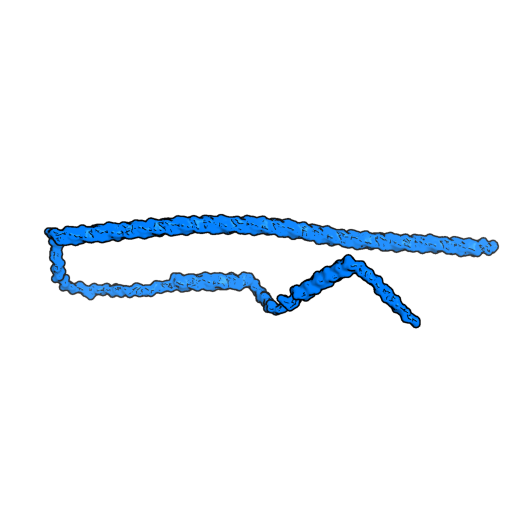A C 1
ATOM 938 O O . LYS A 1 123 ? -20.864 4.004 37.263 1.00 91.94 123 LYS A O 1
ATOM 943 N N . GLU A 1 124 ? -21.613 2.195 38.362 1.00 91.50 124 GLU A N 1
ATOM 944 C CA . GLU A 1 124 ? -20.795 1.228 37.616 1.00 91.50 124 GLU A CA 1
ATOM 945 C C . GLU A 1 124 ? -21.104 1.255 36.110 1.00 91.50 124 GLU A C 1
ATOM 947 O O . GLU A 1 124 ? -20.185 1.287 35.291 1.00 91.50 124 GLU A O 1
ATOM 952 N N . LEU A 1 125 ? -22.385 1.318 35.729 1.00 90.69 125 LEU A N 1
ATOM 953 C CA . LEU A 1 125 ? -22.788 1.415 34.323 1.00 90.69 125 LEU A CA 1
ATOM 954 C C . LEU A 1 125 ? -22.355 2.734 33.673 1.00 90.69 125 LEU A C 1
ATOM 956 O O . LEU A 1 125 ? -21.986 2.741 32.498 1.00 90.69 125 LEU A O 1
ATOM 960 N N . ASP A 1 126 ? -22.382 3.847 34.403 1.00 91.25 126 A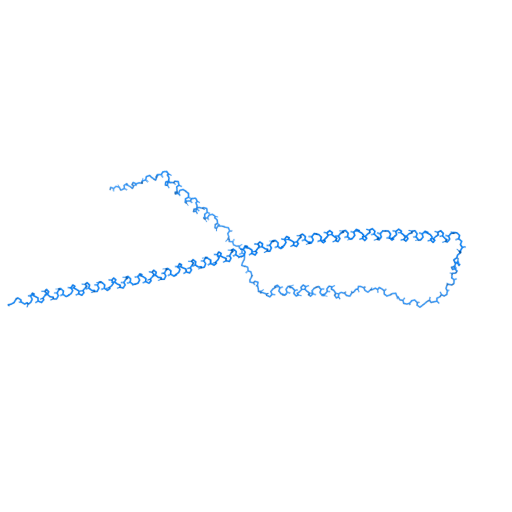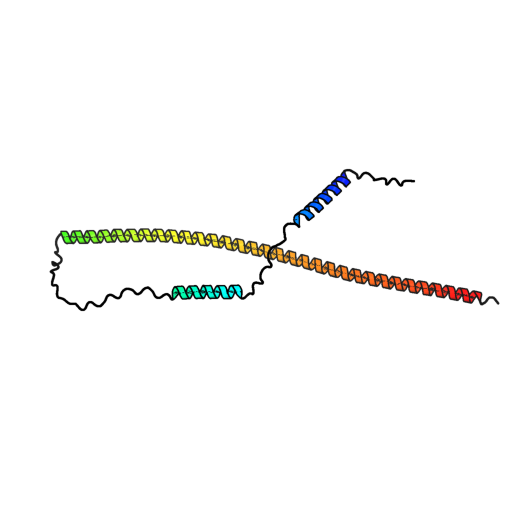SP A N 1
ATOM 961 C CA . ASP A 1 126 ? -21.917 5.136 33.885 1.00 91.25 126 ASP A CA 1
ATOM 962 C C . ASP A 1 126 ? -20.393 5.173 33.712 1.00 91.25 126 ASP A C 1
ATOM 964 O O . ASP A 1 126 ? -19.893 5.703 32.716 1.00 91.25 126 ASP A O 1
ATOM 968 N N . GLU A 1 127 ? -19.643 4.551 34.621 1.00 88.81 127 GLU A N 1
ATOM 969 C CA . GLU A 1 127 ? -18.200 4.361 34.460 1.00 88.81 127 GLU A CA 1
ATOM 970 C C . GLU A 1 127 ? -17.875 3.450 33.272 1.00 88.81 127 GLU A C 1
ATOM 972 O O . GLU A 1 127 ? -16.975 3.757 32.486 1.00 88.81 127 GLU A O 1
ATOM 977 N N . GLU A 1 128 ? -18.624 2.363 33.081 1.00 88.12 128 GLU A N 1
ATOM 978 C CA . GLU A 1 128 ? -18.432 1.458 31.949 1.00 88.12 128 GLU A CA 1
ATOM 979 C C . GLU A 1 128 ? -18.765 2.139 30.611 1.00 88.12 128 GLU A C 1
ATOM 981 O O . GLU A 1 128 ? -18.018 1.995 29.640 1.00 88.12 128 GLU A O 1
ATOM 986 N N . LYS A 1 129 ? -19.825 2.957 30.560 1.00 90.50 129 LYS A N 1
ATOM 987 C CA . LYS A 1 129 ? -20.144 3.790 29.390 1.00 90.50 129 LYS A CA 1
ATOM 988 C C . LYS A 1 129 ? -19.017 4.764 29.068 1.00 90.50 129 LYS A C 1
ATOM 990 O O . LYS A 1 129 ? -18.611 4.832 27.909 1.00 90.50 129 LYS A O 1
ATOM 995 N N . ARG A 1 130 ? -18.477 5.473 30.068 1.00 86.88 130 ARG A N 1
ATOM 996 C CA . ARG A 1 130 ? -17.330 6.375 29.861 1.00 86.88 130 ARG A CA 1
ATOM 997 C C . ARG A 1 130 ? -16.124 5.613 29.322 1.00 86.88 130 ARG A C 1
ATOM 999 O O . ARG A 1 130 ? -15.547 6.024 28.322 1.00 86.88 130 ARG A O 1
ATOM 1006 N N . ARG A 1 131 ? -15.775 4.468 29.920 1.00 86.19 131 ARG A N 1
ATOM 1007 C CA . ARG A 1 131 ? -14.660 3.626 29.446 1.00 86.19 131 ARG A CA 1
ATOM 1008 C C . ARG A 1 131 ? -14.850 3.181 27.996 1.00 86.19 131 ARG A C 1
ATOM 1010 O O . ARG A 1 131 ? -13.909 3.262 27.213 1.00 86.19 131 ARG A O 1
ATOM 1017 N N . ARG A 1 132 ? -16.061 2.755 27.619 1.00 84.44 132 ARG A N 1
ATOM 1018 C CA . ARG A 1 132 ? -16.381 2.364 26.236 1.00 84.44 132 ARG A CA 1
ATOM 1019 C C . ARG A 1 132 ? -16.298 3.539 25.261 1.00 84.44 132 ARG A C 1
ATOM 1021 O O . ARG A 1 132 ? -15.817 3.347 24.151 1.00 84.44 132 ARG A O 1
ATOM 1028 N N . GLN A 1 133 ? -16.722 4.738 25.665 1.00 82.00 133 GLN A N 1
ATOM 1029 C CA . GLN A 1 133 ? -16.599 5.944 24.840 1.00 82.00 133 GLN A CA 1
ATOM 1030 C C . GLN A 1 133 ? -15.133 6.288 24.558 1.00 82.00 133 GLN A C 1
ATOM 1032 O O . GLN A 1 133 ? -14.777 6.473 23.399 1.00 82.00 133 GLN A O 1
ATOM 1037 N N . TYR A 1 134 ? -14.270 6.297 25.579 1.00 79.00 134 TYR A N 1
ATOM 1038 C CA . TYR A 1 134 ? -12.839 6.555 25.380 1.00 79.00 134 TYR A CA 1
ATOM 1039 C C . TYR A 1 134 ? -12.170 5.480 24.512 1.00 79.00 134 TYR A C 1
ATOM 1041 O O . TYR A 1 134 ? -11.478 5.814 23.557 1.00 79.00 134 TYR A O 1
ATOM 1049 N N . ALA A 1 135 ? -12.469 4.199 24.751 1.00 79.00 135 ALA A N 1
ATOM 1050 C CA . ALA A 1 135 ? -11.943 3.109 23.928 1.00 79.00 135 ALA A CA 1
ATOM 1051 C C . ALA A 1 135 ? -12.382 3.200 22.451 1.00 79.00 135 ALA A C 1
ATOM 1053 O O . ALA A 1 135 ? -11.631 2.808 21.559 1.00 79.00 135 ALA A O 1
ATOM 1054 N N . HIS A 1 136 ? -13.585 3.714 22.170 1.00 71.31 136 HIS A N 1
ATOM 1055 C CA . HIS A 1 136 ? -14.046 3.937 20.798 1.00 71.31 136 HIS A CA 1
ATOM 1056 C C . HIS A 1 136 ? -13.256 5.055 20.108 1.00 71.31 136 HIS A C 1
ATOM 1058 O O . HIS A 1 136 ? -12.847 4.896 18.959 1.00 71.31 136 HIS A O 1
ATOM 1064 N N . VAL A 1 137 ? -12.997 6.157 20.819 1.00 75.31 137 VAL A N 1
ATOM 1065 C CA . VAL A 1 137 ? -12.197 7.279 20.304 1.00 75.31 137 VAL A CA 1
ATOM 1066 C C . VAL A 1 137 ? -10.775 6.822 19.961 1.00 75.31 137 VAL A C 1
ATOM 1068 O O . VAL A 1 137 ? -10.273 7.157 18.888 1.00 75.31 137 VAL A O 1
ATOM 1071 N N . ASP A 1 138 ? -10.158 5.989 20.801 1.00 78.50 138 ASP A N 1
ATOM 1072 C CA . ASP A 1 138 ? -8.817 5.447 20.547 1.00 78.50 138 ASP A CA 1
ATOM 1073 C C . ASP A 1 138 ? -8.775 4.553 19.292 1.00 78.50 138 ASP A C 1
ATOM 1075 O O . ASP A 1 138 ? -7.833 4.605 18.495 1.00 78.50 138 ASP A O 1
ATOM 1079 N N . LEU A 1 139 ? -9.816 3.739 19.074 1.00 83.56 139 LEU A N 1
ATOM 1080 C CA . LEU A 1 139 ? -9.918 2.880 17.892 1.00 83.56 139 LEU A CA 1
ATOM 1081 C C . LEU A 1 139 ? -10.138 3.677 16.604 1.00 83.56 139 LEU A C 1
ATOM 1083 O O . LEU A 1 139 ? -9.582 3.311 15.565 1.00 83.56 139 LEU A O 1
ATOM 1087 N N . ASP A 1 140 ? -10.921 4.750 16.654 1.00 82.94 140 ASP A N 1
ATOM 1088 C CA . ASP A 1 140 ? -11.153 5.603 15.490 1.00 82.94 140 ASP A CA 1
ATOM 1089 C C . ASP A 1 140 ? -9.888 6.373 15.102 1.00 82.94 140 ASP A C 1
ATOM 1091 O O . ASP A 1 140 ? -9.518 6.380 13.927 1.00 82.94 140 ASP A O 1
ATOM 1095 N N . GLN A 1 141 ? -9.142 6.901 16.077 1.00 84.44 141 GLN A N 1
ATOM 1096 C CA . GLN A 1 141 ? -7.839 7.525 15.821 1.00 84.44 141 GLN A CA 1
ATOM 1097 C C . GLN A 1 141 ? -6.849 6.537 15.187 1.00 84.44 141 GLN A C 1
ATOM 1099 O O . GLN A 1 141 ? -6.205 6.847 14.182 1.00 84.44 141 GLN A O 1
ATOM 1104 N N . LEU A 1 142 ? -6.777 5.303 15.701 1.00 88.06 142 LEU A N 1
ATOM 1105 C CA . LEU A 1 142 ? -5.937 4.250 15.120 1.00 88.06 142 LEU A CA 1
ATOM 1106 C C . LEU A 1 142 ? -6.354 3.884 13.689 1.00 88.06 142 LEU A C 1
ATOM 1108 O O . LEU A 1 142 ? -5.494 3.642 12.834 1.00 88.06 142 LEU A O 1
ATOM 1112 N N . ARG A 1 143 ? -7.660 3.849 13.401 1.00 90.50 143 ARG A N 1
ATOM 1113 C CA . ARG A 1 143 ? -8.181 3.612 12.046 1.00 90.50 143 ARG A CA 1
ATOM 1114 C C . ARG A 1 143 ? -7.822 4.747 11.098 1.00 90.50 143 ARG A C 1
ATOM 1116 O O . ARG A 1 143 ? -7.400 4.475 9.974 1.00 90.50 143 ARG A O 1
ATOM 1123 N N . GLU A 1 144 ? -7.942 5.994 11.537 1.00 90.44 144 GLU A N 1
ATOM 1124 C CA . GLU A 1 144 ? -7.561 7.157 10.738 1.00 90.44 144 GLU A CA 1
ATOM 1125 C C . GLU A 1 144 ? -6.059 7.180 10.440 1.00 90.44 144 GLU A C 1
ATOM 1127 O O . GLU A 1 144 ? -5.656 7.388 9.290 1.00 90.44 144 GLU A O 1
ATOM 1132 N N . GLU A 1 145 ? -5.213 6.900 11.432 1.00 87.69 145 GLU A N 1
ATOM 1133 C CA . GLU A 1 145 ? -3.770 6.777 11.225 1.00 87.69 145 GLU A CA 1
ATOM 1134 C C . GLU A 1 145 ? -3.421 5.645 10.256 1.00 87.69 145 GLU A C 1
ATOM 1136 O O . GLU A 1 145 ? -2.587 5.819 9.361 1.00 87.69 145 GLU A O 1
ATOM 1141 N N . ALA A 1 146 ? -4.063 4.483 10.405 1.00 88.50 146 ALA A N 1
ATOM 1142 C CA . ALA A 1 146 ? -3.881 3.361 9.495 1.00 88.50 146 ALA A CA 1
ATOM 1143 C C . ALA A 1 146 ? -4.307 3.730 8.065 1.00 88.50 146 ALA A C 1
ATOM 1145 O O . ALA A 1 146 ? -3.586 3.422 7.112 1.00 88.50 146 ALA A O 1
ATOM 1146 N N . ALA A 1 147 ? -5.418 4.453 7.905 1.00 90.69 147 ALA A N 1
ATOM 1147 C CA . ALA A 1 147 ? -5.889 4.936 6.613 1.00 90.69 147 ALA A CA 1
ATOM 1148 C C . ALA A 1 147 ? -4.911 5.938 5.976 1.00 90.69 147 ALA A C 1
ATOM 1150 O O . ALA A 1 147 ? -4.637 5.845 4.777 1.00 90.69 147 ALA A O 1
ATOM 1151 N N . ARG A 1 148 ? -4.328 6.858 6.757 1.00 91.94 148 ARG A N 1
ATOM 1152 C CA . ARG A 1 148 ? -3.287 7.784 6.270 1.00 91.94 148 ARG A CA 1
ATOM 1153 C C . ARG A 1 148 ? -2.039 7.029 5.814 1.00 91.94 148 ARG A C 1
ATOM 1155 O O . ARG A 1 148 ? -1.609 7.200 4.675 1.00 91.94 148 ARG A O 1
ATOM 1162 N N . ARG A 1 149 ? -1.524 6.104 6.635 1.00 91.25 149 ARG A N 1
ATOM 1163 C CA . ARG A 1 149 ? -0.365 5.265 6.271 1.00 91.25 149 ARG A CA 1
ATOM 1164 C C . ARG A 1 149 ? -0.629 4.426 5.016 1.00 91.25 149 ARG A C 1
ATOM 1166 O O . ARG A 1 149 ? 0.273 4.262 4.195 1.00 91.25 149 ARG A O 1
ATOM 1173 N N . ALA A 1 150 ? -1.849 3.918 4.841 1.00 90.81 150 ALA A N 1
ATOM 1174 C CA . ALA A 1 150 ? -2.237 3.170 3.648 1.00 90.81 150 ALA A CA 1
ATOM 1175 C C . ALA A 1 150 ? -2.246 4.050 2.387 1.00 90.81 150 ALA A C 1
ATOM 1177 O O . ALA A 1 150 ? -1.714 3.634 1.356 1.00 90.81 150 ALA A O 1
ATOM 1178 N N . LYS A 1 151 ? -2.779 5.279 2.468 1.00 92.56 151 LYS A N 1
ATOM 1179 C CA . LYS A 1 151 ? -2.737 6.253 1.362 1.00 92.56 151 LYS A CA 1
ATOM 1180 C C . LYS A 1 151 ? -1.298 6.609 0.981 1.00 92.56 151 LYS A C 1
ATOM 1182 O O . LYS A 1 151 ? -0.954 6.571 -0.199 1.00 92.56 151 LYS A O 1
ATOM 1187 N N . ASP A 1 152 ? -0.437 6.851 1.965 1.00 91.62 152 ASP A N 1
ATOM 1188 C CA . ASP A 1 152 ? 0.978 7.155 1.724 1.00 91.62 152 ASP A CA 1
ATOM 1189 C C . ASP A 1 152 ? 1.723 5.979 1.082 1.00 91.62 152 ASP A C 1
ATOM 1191 O O . ASP A 1 152 ? 2.544 6.159 0.177 1.00 91.62 152 ASP A O 1
ATOM 1195 N N . ALA A 1 153 ? 1.438 4.752 1.526 1.00 89.00 153 ALA A N 1
ATOM 119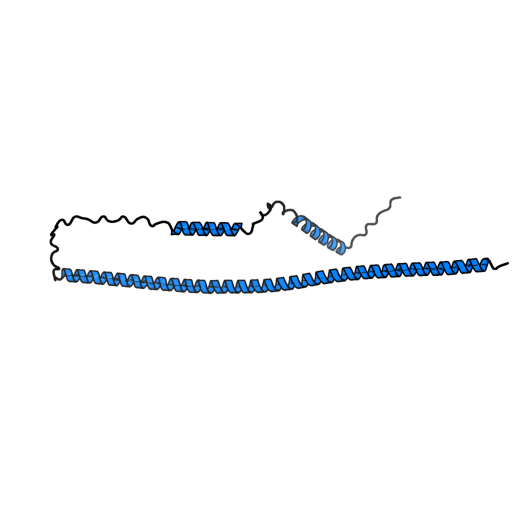6 C CA . ALA A 1 153 ? 1.996 3.544 0.930 1.00 89.00 153 ALA A CA 1
ATOM 1197 C C . ALA A 1 153 ? 1.516 3.354 -0.517 1.00 89.00 153 ALA A C 1
ATOM 1199 O O . ALA A 1 153 ? 2.323 3.028 -1.391 1.00 89.00 153 ALA A O 1
ATOM 1200 N N . ALA A 1 154 ? 0.235 3.612 -0.793 1.00 93.06 154 ALA A N 1
ATOM 1201 C CA . ALA A 1 154 ? -0.318 3.569 -2.143 1.00 93.06 154 ALA A CA 1
ATOM 1202 C C . ALA A 1 154 ? 0.354 4.602 -3.062 1.00 93.06 154 ALA A C 1
ATOM 1204 O O . ALA A 1 154 ? 0.779 4.252 -4.163 1.00 93.06 154 ALA A O 1
ATOM 1205 N N . ALA A 1 155 ? 0.551 5.836 -2.588 1.00 92.06 155 ALA A N 1
ATOM 1206 C CA . ALA A 1 155 ? 1.246 6.881 -3.339 1.00 92.06 155 ALA A CA 1
ATOM 1207 C C . ALA A 1 155 ? 2.706 6.498 -3.647 1.00 92.06 155 ALA A C 1
ATOM 1209 O O . ALA A 1 155 ? 3.161 6.614 -4.789 1.00 92.06 155 ALA A O 1
ATOM 1210 N N . LYS A 1 156 ? 3.437 5.965 -2.660 1.00 92.81 156 LYS A N 1
ATOM 1211 C CA . LYS A 1 156 ? 4.818 5.484 -2.851 1.00 92.81 156 LYS A CA 1
ATOM 1212 C C . LYS A 1 156 ? 4.890 4.325 -3.845 1.00 92.81 156 LYS A C 1
ATOM 1214 O O . LYS A 1 156 ? 5.784 4.311 -4.692 1.00 92.81 156 LYS A O 1
ATOM 1219 N N . ASN A 1 157 ? 3.945 3.389 -3.781 1.00 92.94 157 ASN A N 1
ATOM 1220 C CA . ASN A 1 157 ? 3.868 2.274 -4.723 1.00 92.94 157 ASN A CA 1
ATOM 1221 C C . ASN A 1 157 ? 3.551 2.748 -6.144 1.00 92.94 157 ASN A C 1
ATOM 1223 O O . ASN A 1 157 ? 4.200 2.292 -7.085 1.00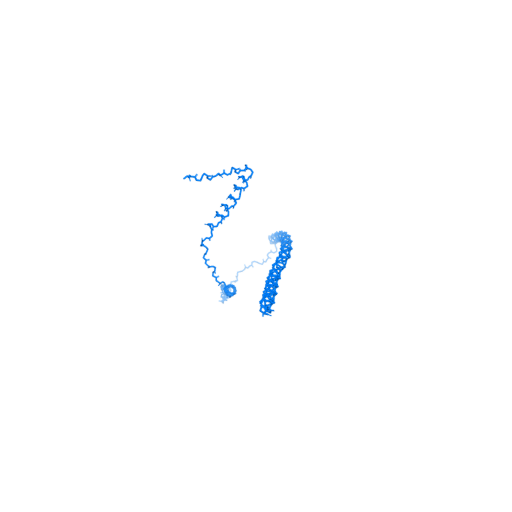 92.94 157 ASN A O 1
ATOM 1227 N N . ALA A 1 158 ? 2.630 3.699 -6.309 1.00 92.50 158 ALA A N 1
ATOM 1228 C CA . ALA A 1 158 ? 2.317 4.285 -7.610 1.00 92.50 158 ALA A CA 1
ATOM 1229 C C . ALA A 1 158 ? 3.541 4.987 -8.222 1.00 92.50 158 ALA A C 1
ATOM 1231 O O . ALA A 1 158 ? 3.889 4.739 -9.378 1.00 92.50 158 ALA A O 1
ATOM 1232 N N . MET A 1 159 ? 4.268 5.787 -7.434 1.00 92.06 159 MET A N 1
ATOM 1233 C CA . MET A 1 159 ? 5.510 6.419 -7.894 1.00 92.06 159 MET A CA 1
ATOM 1234 C C . MET A 1 159 ? 6.594 5.394 -8.244 1.00 92.06 159 MET A C 1
ATOM 1236 O O . MET A 1 159 ? 7.310 5.563 -9.232 1.00 92.06 159 MET A O 1
ATOM 1240 N N . ALA A 1 160 ? 6.737 4.328 -7.454 1.00 91.88 160 ALA A N 1
ATOM 1241 C CA . ALA A 1 160 ? 7.690 3.261 -7.745 1.00 91.88 160 ALA A CA 1
ATOM 1242 C C . ALA A 1 160 ? 7.337 2.532 -9.051 1.00 91.88 160 ALA A C 1
ATOM 1244 O O . ALA A 1 160 ? 8.215 2.328 -9.891 1.00 91.88 160 ALA A O 1
ATOM 1245 N N . ALA A 1 161 ? 6.060 2.209 -9.265 1.00 91.44 161 ALA A N 1
ATOM 1246 C CA . ALA A 1 161 ? 5.577 1.605 -10.501 1.00 91.44 161 ALA A CA 1
ATOM 1247 C C . ALA A 1 161 ? 5.833 2.514 -11.714 1.00 91.44 161 ALA A C 1
ATOM 1249 O O . ALA A 1 161 ? 6.355 2.049 -12.728 1.00 91.44 161 ALA A O 1
ATOM 1250 N N . ALA A 1 162 ? 5.570 3.819 -11.587 1.00 93.00 162 ALA A N 1
ATOM 1251 C CA . ALA A 1 162 ? 5.855 4.798 -12.634 1.00 93.00 162 ALA A CA 1
ATOM 1252 C C . ALA A 1 162 ? 7.355 4.866 -12.970 1.00 93.00 162 ALA A C 1
ATOM 1254 O O . ALA A 1 162 ? 7.726 4.850 -14.144 1.00 93.00 162 ALA A O 1
ATOM 1255 N N . LYS A 1 163 ? 8.235 4.856 -11.959 1.00 94.50 163 LYS A N 1
ATOM 1256 C CA . LYS A 1 163 ? 9.695 4.822 -12.161 1.00 94.50 163 LYS A CA 1
ATOM 1257 C C . LYS A 1 163 ? 10.152 3.553 -12.877 1.00 94.50 163 LYS A C 1
ATOM 1259 O O . LYS A 1 163 ? 10.998 3.627 -13.766 1.00 94.50 163 LYS A O 1
ATOM 1264 N N . ILE A 1 164 ? 9.587 2.397 -12.525 1.00 93.31 164 ILE A N 1
ATOM 1265 C CA . ILE A 1 164 ? 9.889 1.126 -13.196 1.00 93.31 164 ILE A CA 1
ATOM 1266 C C . ILE A 1 164 ? 9.426 1.176 -14.656 1.00 93.31 164 ILE A C 1
ATOM 1268 O O . ILE A 1 164 ? 10.195 0.827 -15.552 1.00 93.31 164 ILE A O 1
ATOM 1272 N N . ALA A 1 165 ? 8.209 1.657 -14.913 1.00 92.25 165 ALA A N 1
ATOM 1273 C CA . ALA A 1 165 ? 7.676 1.793 -16.264 1.00 92.25 165 ALA A CA 1
ATOM 1274 C C . ALA A 1 165 ? 8.524 2.747 -17.122 1.00 92.25 165 ALA A C 1
ATOM 1276 O O . ALA A 1 165 ? 8.865 2.412 -18.258 1.00 92.25 165 ALA A O 1
ATOM 1277 N N . ALA A 1 166 ? 8.929 3.894 -16.569 1.00 93.44 166 ALA A N 1
ATOM 1278 C CA . ALA A 1 166 ? 9.810 4.848 -17.237 1.00 93.44 166 ALA A CA 1
ATOM 1279 C C . ALA A 1 166 ? 11.184 4.236 -17.550 1.00 93.44 166 ALA A C 1
ATOM 1281 O O . ALA A 1 166 ? 11.662 4.332 -18.678 1.00 93.44 166 ALA A O 1
ATOM 1282 N N . ALA A 1 167 ? 11.791 3.524 -16.595 1.00 93.62 167 ALA A N 1
ATOM 1283 C CA . ALA A 1 167 ? 13.068 2.846 -16.810 1.00 93.62 167 ALA A CA 1
ATOM 1284 C C . ALA A 1 167 ? 12.982 1.761 -17.898 1.00 93.62 167 ALA A C 1
ATOM 1286 O O . ALA A 1 167 ? 13.919 1.580 -18.676 1.00 93.62 167 ALA A O 1
ATOM 1287 N N . LEU A 1 168 ? 11.860 1.040 -17.979 1.00 94.38 168 LEU A N 1
ATOM 1288 C CA . LEU A 1 168 ? 11.630 0.053 -19.033 1.00 94.38 168 LEU A CA 1
ATOM 1289 C C . LEU A 1 168 ? 11.442 0.704 -20.407 1.00 94.38 168 LEU A C 1
ATOM 1291 O O . LEU A 1 168 ? 12.007 0.203 -21.379 1.00 94.38 168 LEU A O 1
ATOM 1295 N N . LYS A 1 169 ? 10.700 1.816 -20.497 1.00 94.19 169 LYS A N 1
ATOM 1296 C CA . LYS A 1 169 ? 10.574 2.591 -21.742 1.00 94.19 169 LYS A CA 1
ATOM 1297 C C . LYS A 1 169 ? 11.934 3.101 -22.214 1.00 94.19 169 LYS A C 1
ATOM 1299 O O . LYS A 1 169 ? 12.335 2.776 -23.327 1.00 94.19 169 LYS A O 1
ATOM 1304 N N . ALA A 1 170 ? 12.700 3.734 -21.327 1.00 95.06 170 ALA A N 1
ATOM 1305 C CA . ALA A 1 170 ? 14.039 4.226 -21.639 1.00 95.06 170 ALA A CA 1
ATOM 1306 C C . ALA A 1 170 ? 14.981 3.106 -22.117 1.00 95.06 170 ALA A C 1
ATOM 1308 O O . ALA A 1 170 ? 15.734 3.281 -23.071 1.00 95.06 170 ALA A O 1
ATOM 1309 N N . LYS A 1 171 ? 14.917 1.911 -21.510 1.00 95.12 171 LYS A N 1
ATOM 1310 C CA . LYS A 1 171 ? 15.691 0.749 -21.984 1.00 95.12 171 LYS A CA 1
ATOM 1311 C C . LYS A 1 171 ? 15.286 0.298 -23.386 1.00 95.12 171 LYS A C 1
ATOM 1313 O O . LYS A 1 171 ? 16.159 -0.062 -24.175 1.00 95.12 171 LYS A O 1
ATOM 1318 N N . LYS A 1 172 ? 13.987 0.289 -23.697 1.00 95.12 172 LYS A N 1
ATOM 1319 C CA . LYS A 1 172 ? 13.491 -0.074 -25.032 1.00 95.12 172 LYS A CA 1
ATOM 1320 C C . LYS A 1 172 ? 13.921 0.952 -26.078 1.00 95.12 172 LYS A C 1
ATOM 1322 O O . LYS A 1 172 ? 14.429 0.557 -27.124 1.00 95.12 172 LYS A O 1
ATOM 1327 N N . GLU A 1 173 ? 13.790 2.236 -25.768 1.00 93.81 173 GLU A N 1
ATOM 1328 C CA . GLU A 1 173 ? 14.221 3.338 -26.632 1.00 93.81 173 GLU A CA 1
ATOM 1329 C C . GLU A 1 173 ? 15.733 3.306 -26.867 1.00 93.81 173 GLU A C 1
ATOM 1331 O O . GLU A 1 173 ? 16.174 3.350 -28.011 1.00 93.81 173 GLU A O 1
ATOM 1336 N N . ALA A 1 174 ? 16.538 3.100 -25.822 1.00 94.81 174 ALA A N 1
ATOM 1337 C CA . ALA A 1 174 ? 17.985 2.954 -25.959 1.00 94.81 174 ALA A CA 1
ATOM 1338 C C . ALA A 1 174 ? 18.372 1.738 -26.820 1.00 94.81 174 ALA A C 1
ATOM 1340 O O . ALA A 1 174 ? 19.299 1.813 -27.626 1.00 94.81 174 ALA A O 1
ATOM 1341 N N . ALA A 1 175 ? 17.664 0.612 -26.683 1.00 94.25 175 ALA A N 1
ATOM 1342 C CA . ALA A 1 175 ? 17.891 -0.559 -27.526 1.00 94.25 175 ALA A CA 1
ATOM 1343 C C . ALA A 1 175 ? 17.499 -0.305 -28.993 1.00 94.25 175 ALA A C 1
ATOM 1345 O O . ALA A 1 175 ? 18.194 -0.766 -29.896 1.00 94.25 175 ALA A O 1
ATOM 1346 N N . ALA A 1 176 ? 16.414 0.430 -29.247 1.00 94.94 176 ALA A N 1
ATOM 1347 C CA . ALA A 1 176 ? 16.019 0.835 -30.594 1.00 94.94 176 ALA A CA 1
ATOM 1348 C C . ALA A 1 176 ? 17.029 1.816 -31.210 1.00 94.94 176 ALA A C 1
ATOM 1350 O O . ALA A 1 176 ? 17.453 1.620 -32.347 1.00 94.94 176 ALA A O 1
ATOM 1351 N N . ALA A 1 177 ? 17.491 2.804 -30.439 1.00 94.94 177 ALA A N 1
ATOM 1352 C CA . ALA A 1 177 ? 18.500 3.766 -30.866 1.00 94.94 177 ALA A CA 1
ATOM 1353 C C . ALA A 1 177 ? 19.827 3.085 -31.230 1.00 94.94 177 ALA A C 1
ATOM 1355 O O . ALA A 1 177 ? 20.404 3.392 -32.269 1.00 94.94 177 ALA A O 1
ATOM 1356 N N . LYS A 1 178 ? 20.277 2.107 -30.429 1.00 96.25 178 LYS A N 1
ATOM 1357 C CA . LYS A 1 178 ? 21.461 1.296 -30.758 1.00 96.25 178 LYS A CA 1
ATOM 1358 C C . LYS A 1 178 ? 21.287 0.539 -32.071 1.00 96.25 178 LYS A C 1
ATOM 1360 O O . LYS A 1 178 ? 22.143 0.643 -32.937 1.00 96.25 178 LYS A O 1
ATOM 1365 N N . ARG A 1 179 ? 20.149 -0.136 -32.268 1.00 94.62 179 ARG A N 1
ATOM 1366 C CA . ARG A 1 179 ? 19.864 -0.836 -33.534 1.00 94.62 179 ARG A CA 1
ATOM 1367 C C . ARG A 1 179 ? 19.843 0.113 -34.734 1.00 94.62 179 ARG A C 1
ATOM 1369 O O . ARG A 1 179 ? 20.369 -0.238 -35.784 1.00 94.62 179 ARG A O 1
ATOM 1376 N N . ALA A 1 180 ? 19.273 1.307 -34.581 1.00 94.94 180 ALA A N 1
ATOM 1377 C CA . ALA A 1 180 ? 19.265 2.318 -35.635 1.00 94.94 180 ALA A CA 1
ATOM 1378 C C . ALA A 1 180 ? 20.678 2.846 -35.941 1.00 94.94 180 ALA A C 1
ATOM 1380 O O . ALA A 1 180 ? 21.030 3.027 -37.105 1.00 94.94 180 ALA A O 1
ATOM 1381 N N . ALA A 1 181 ? 21.508 3.060 -34.916 1.00 95.81 181 ALA A N 1
ATOM 1382 C CA . ALA A 1 181 ? 22.904 3.452 -35.090 1.00 95.81 181 ALA A CA 1
ATOM 1383 C C . ALA A 1 181 ? 23.720 2.354 -35.789 1.00 95.81 181 ALA A C 1
ATOM 1385 O O . ALA A 1 181 ? 24.449 2.649 -36.734 1.00 95.81 181 ALA A O 1
ATOM 1386 N N . ASP A 1 182 ? 23.538 1.093 -35.390 1.00 96.00 182 ASP A N 1
ATOM 1387 C CA . ASP A 1 182 ? 24.197 -0.057 -36.012 1.00 96.00 182 ASP A CA 1
ATOM 1388 C C . ASP A 1 182 ? 23.779 -0.220 -37.482 1.00 96.00 182 ASP A C 1
ATOM 1390 O O . ASP A 1 182 ? 24.621 -0.495 -38.337 1.00 96.00 182 ASP A O 1
ATOM 1394 N N . ALA A 1 183 ? 22.497 -0.013 -37.804 1.00 95.81 183 ALA A N 1
ATOM 1395 C CA . ALA A 1 183 ? 22.003 -0.031 -39.181 1.00 95.81 183 ALA A CA 1
ATOM 1396 C C . ALA A 1 183 ? 22.654 1.072 -40.030 1.00 95.81 183 ALA A C 1
ATOM 1398 O O . ALA A 1 183 ? 23.221 0.780 -41.082 1.00 95.81 183 ALA A O 1
ATOM 1399 N N . ARG A 1 184 ? 22.685 2.313 -39.526 1.00 95.62 184 ARG A N 1
ATOM 1400 C CA . ARG A 1 184 ? 23.351 3.442 -40.200 1.00 95.62 184 ARG A CA 1
ATOM 1401 C C . ARG A 1 184 ? 24.849 3.204 -40.382 1.00 95.62 184 ARG A C 1
ATOM 1403 O O . ARG A 1 184 ? 25.402 3.538 -41.423 1.00 95.62 184 ARG A O 1
ATOM 1410 N N . ALA A 1 185 ? 25.522 2.616 -39.394 1.00 96.44 185 ALA A N 1
ATOM 1411 C CA . ALA A 1 185 ? 26.938 2.276 -39.501 1.00 96.44 185 ALA A CA 1
ATOM 1412 C C . ALA A 1 185 ? 27.18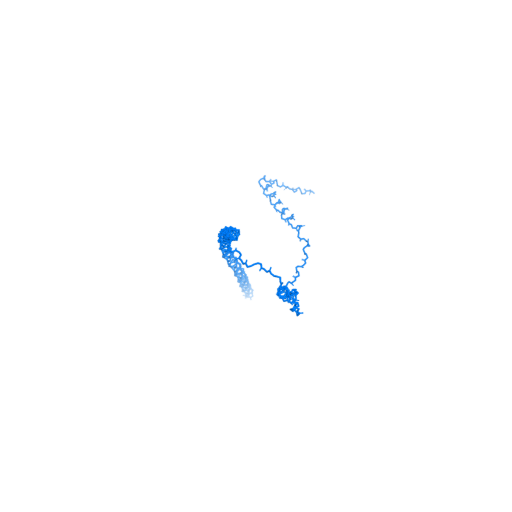9 1.212 -40.583 1.00 96.44 185 ALA A C 1
ATOM 1414 O O . ALA A 1 185 ? 28.156 1.316 -41.336 1.00 96.44 185 ALA A O 1
ATOM 1415 N N . ARG A 1 186 ? 26.306 0.212 -40.703 1.00 95.88 186 ARG A N 1
ATOM 1416 C CA . ARG A 1 186 ? 26.371 -0.792 -41.778 1.00 95.88 186 ARG A CA 1
ATOM 1417 C C . ARG A 1 186 ? 26.131 -0.173 -43.152 1.00 95.88 186 ARG A C 1
ATOM 1419 O O . ARG A 1 186 ? 26.839 -0.525 -44.088 1.00 95.88 186 ARG A O 1
ATOM 1426 N N . GLU A 1 187 ? 25.174 0.740 -43.277 1.00 95.44 187 GLU A N 1
ATOM 1427 C CA . GLU A 1 187 ? 24.919 1.464 -44.528 1.00 95.44 187 GLU A CA 1
ATOM 1428 C C . GLU A 1 187 ? 26.107 2.334 -44.939 1.00 95.44 187 GLU A C 1
ATOM 1430 O O . GLU A 1 187 ? 26.521 2.271 -46.092 1.00 95.44 187 GLU A O 1
ATOM 1435 N N . ARG A 1 188 ? 26.723 3.059 -43.996 1.00 96.69 188 ARG A N 1
ATOM 1436 C CA . ARG A 1 188 ? 27.948 3.833 -44.258 1.00 96.69 188 ARG A CA 1
ATOM 1437 C C . ARG A 1 188 ? 29.082 2.950 -44.767 1.00 96.69 188 ARG A C 1
ATOM 1439 O O . ARG A 1 188 ? 29.643 3.240 -45.814 1.00 96.69 188 ARG A O 1
ATOM 1446 N N . ARG A 1 189 ? 29.341 1.818 -44.102 1.00 96.06 189 ARG A N 1
ATOM 1447 C CA . ARG A 1 189 ? 30.349 0.846 -44.563 1.00 96.06 189 ARG A CA 1
ATOM 1448 C C . ARG A 1 189 ? 30.038 0.303 -45.957 1.00 96.06 189 ARG A C 1
ATOM 1450 O O . ARG A 1 189 ? 30.943 0.135 -46.762 1.00 96.06 189 ARG A O 1
ATOM 1457 N N . ARG A 1 190 ? 28.766 0.025 -46.263 1.00 96.56 190 ARG A N 1
ATOM 1458 C CA . ARG A 1 190 ? 28.356 -0.397 -47.614 1.00 96.56 190 ARG A CA 1
ATOM 1459 C C . ARG A 1 190 ? 28.625 0.699 -48.644 1.00 96.56 190 ARG A C 1
ATOM 1461 O O . ARG A 1 190 ? 29.163 0.393 -49.700 1.00 96.56 190 ARG A O 1
ATOM 1468 N N . ALA A 1 191 ? 28.284 1.948 -48.335 1.00 95.75 191 ALA A N 1
ATOM 1469 C CA . ALA A 1 191 ? 28.538 3.087 -49.212 1.00 95.75 191 ALA A CA 1
ATOM 1470 C C . ALA A 1 191 ? 30.042 3.301 -49.454 1.00 95.75 191 ALA A C 1
ATOM 1472 O O . ALA A 1 191 ? 30.443 3.492 -50.596 1.00 95.75 191 ALA A O 1
ATOM 1473 N N . GLU A 1 192 ? 30.873 3.183 -48.415 1.00 96.00 192 GLU A N 1
ATOM 1474 C CA . GLU A 1 192 ? 32.338 3.238 -48.526 1.00 96.00 192 GLU A CA 1
ATOM 1475 C C . GLU A 1 192 ? 32.882 2.133 -49.438 1.00 96.00 192 GLU A C 1
ATOM 1477 O O . GLU A 1 192 ? 33.677 2.415 -50.329 1.00 96.00 192 GLU A O 1
ATOM 1482 N N . ILE A 1 193 ? 32.413 0.890 -49.279 1.00 95.56 193 ILE A N 1
ATOM 1483 C CA . ILE A 1 193 ? 32.809 -0.226 -50.152 1.00 95.56 193 ILE A CA 1
ATOM 1484 C C . ILE A 1 193 ? 32.396 0.043 -51.604 1.00 95.56 193 ILE A C 1
ATOM 1486 O O . ILE A 1 193 ? 33.185 -0.198 -52.515 1.00 95.56 193 ILE A O 1
ATOM 1490 N N . TYR A 1 194 ? 31.182 0.549 -51.843 1.00 96.31 194 TYR A N 1
ATOM 1491 C CA . TYR A 1 194 ? 30.739 0.885 -53.197 1.00 96.31 194 TYR A CA 1
ATOM 1492 C C . TYR A 1 194 ? 31.566 2.012 -53.816 1.00 96.31 194 TYR A C 1
ATOM 1494 O O . TYR A 1 194 ? 31.956 1.892 -54.975 1.00 96.31 194 TYR A O 1
ATOM 1502 N N . ALA A 1 195 ? 31.877 3.059 -53.050 1.00 95.69 195 ALA A N 1
ATOM 1503 C CA . ALA A 1 195 ? 32.737 4.146 -53.503 1.00 95.69 195 ALA A CA 1
ATOM 1504 C C . ALA A 1 195 ? 34.149 3.641 -53.836 1.00 95.69 195 ALA A C 1
ATOM 1506 O O . ALA A 1 195 ? 34.670 3.934 -54.909 1.00 95.69 195 ALA A O 1
ATOM 1507 N N . LEU A 1 196 ? 34.740 2.813 -52.969 1.00 94.81 196 LEU A N 1
ATOM 1508 C CA . LEU A 1 196 ? 36.064 2.236 -53.197 1.00 94.81 196 LEU A CA 1
ATOM 1509 C C . LEU A 1 196 ? 36.076 1.331 -54.438 1.00 94.81 196 LEU A C 1
ATOM 1511 O O . LEU A 1 196 ? 36.960 1.445 -55.280 1.00 94.81 196 LEU A O 1
ATOM 1515 N N . ASN A 1 197 ? 35.064 0.473 -54.597 1.00 95.25 197 ASN A N 1
ATOM 1516 C CA . ASN A 1 197 ? 34.928 -0.392 -55.770 1.00 95.25 197 ASN A CA 1
ATOM 1517 C C . ASN A 1 197 ? 34.750 0.405 -57.067 1.00 95.25 197 ASN A C 1
ATOM 1519 O O . ASN A 1 197 ? 35.258 -0.017 -58.105 1.00 95.25 197 ASN A O 1
ATOM 1523 N N . HIS A 1 198 ? 34.038 1.534 -57.025 1.00 92.69 198 HIS A N 1
ATOM 1524 C CA . HIS A 1 198 ? 33.908 2.431 -58.171 1.00 92.69 198 HIS A CA 1
ATOM 1525 C C . HIS A 1 198 ? 35.271 3.008 -58.566 1.00 92.69 198 HIS A C 1
ATOM 1527 O O . HIS A 1 198 ? 35.676 2.867 -59.715 1.00 92.69 198 HIS A O 1
ATOM 1533 N N . ILE A 1 199 ? 36.017 3.549 -57.597 1.00 92.62 199 ILE A N 1
ATOM 1534 C CA . ILE A 1 199 ? 37.363 4.099 -57.819 1.00 92.62 199 ILE A CA 1
ATOM 1535 C C . ILE A 1 199 ? 38.306 3.032 -58.390 1.00 92.62 199 ILE A C 1
ATOM 1537 O O . ILE A 1 199 ? 39.008 3.289 -59.364 1.00 92.62 199 ILE A O 1
ATOM 1541 N N . MET A 1 200 ? 38.302 1.816 -57.833 1.00 91.62 200 MET A N 1
ATOM 1542 C CA . MET A 1 200 ? 39.141 0.721 -58.333 1.00 91.62 200 MET A CA 1
ATOM 1543 C C . MET A 1 200 ? 38.775 0.332 -59.770 1.00 91.62 200 MET A C 1
ATOM 1545 O O . MET A 1 200 ? 39.662 0.082 -60.581 1.00 91.62 200 MET A O 1
ATOM 1549 N N . ARG A 1 201 ? 37.479 0.291 -60.110 1.00 90.00 201 ARG A N 1
ATOM 1550 C CA . ARG A 1 201 ? 37.032 0.014 -61.484 1.00 90.00 201 ARG A CA 1
ATOM 1551 C C . ARG A 1 201 ? 37.490 1.088 -62.462 1.00 90.00 201 ARG A C 1
ATOM 1553 O O . ARG A 1 201 ? 37.950 0.729 -63.541 1.00 90.00 201 ARG A O 1
ATOM 1560 N N . ASP A 1 202 ? 37.385 2.361 -62.095 1.00 88.31 202 ASP A N 1
ATOM 1561 C CA . ASP A 1 202 ? 37.844 3.469 -62.939 1.00 88.31 202 ASP A CA 1
ATOM 1562 C C . ASP A 1 202 ? 39.363 3.429 -63.123 1.00 88.31 202 ASP A C 1
ATOM 1564 O O . ASP A 1 202 ? 39.852 3.564 -64.243 1.00 88.31 202 ASP A O 1
ATOM 1568 N N . TYR A 1 203 ? 40.104 3.151 -62.046 1.00 87.88 203 TYR A N 1
ATOM 1569 C CA . TYR A 1 203 ? 41.556 2.995 -62.081 1.00 87.88 203 TYR A CA 1
ATOM 1570 C C . TYR A 1 203 ? 41.989 1.872 -63.033 1.00 87.88 203 TYR A C 1
ATOM 1572 O O . TYR A 1 203 ? 42.804 2.096 -63.926 1.00 87.88 203 TYR A O 1
ATOM 1580 N N . PHE A 1 204 ? 41.402 0.676 -62.906 1.00 83.62 204 PHE A N 1
ATOM 1581 C CA . PHE A 1 204 ? 41.728 -0.447 -63.790 1.00 83.62 204 PHE A CA 1
ATOM 1582 C C . PHE A 1 204 ? 41.251 -0.238 -65.233 1.00 83.62 204 PHE A C 1
ATOM 1584 O O . PHE A 1 204 ? 41.915 -0.696 -66.159 1.00 83.62 204 PHE A O 1
ATOM 1591 N N . ARG A 1 205 ? 40.137 0.471 -65.452 1.00 83.44 205 ARG A N 1
ATOM 1592 C CA . ARG A 1 205 ? 39.667 0.820 -66.800 1.00 83.44 205 ARG A CA 1
ATOM 1593 C C . ARG A 1 205 ? 40.591 1.831 -67.484 1.00 83.44 205 ARG A C 1
ATOM 1595 O O . ARG A 1 205 ? 40.841 1.685 -68.672 1.00 83.44 205 ARG A O 1
ATOM 1602 N N . GLY A 1 206 ? 41.108 2.820 -66.753 1.00 74.62 206 GLY A N 1
ATOM 1603 C CA . GLY A 1 206 ? 42.069 3.796 -67.277 1.00 74.62 206 GLY A CA 1
ATOM 1604 C C . GLY A 1 206 ? 43.438 3.189 -67.599 1.00 74.62 206 GLY A C 1
ATOM 1605 O O . GLY A 1 206 ? 44.064 3.587 -68.573 1.00 74.62 206 GLY A O 1
ATOM 1606 N N . LEU A 1 207 ? 43.874 2.182 -66.835 1.00 65.62 207 LEU A N 1
ATOM 1607 C CA . LEU A 1 207 ? 45.104 1.423 -67.100 1.00 65.62 207 LEU A CA 1
ATOM 1608 C C . LEU A 1 207 ? 45.017 0.513 -68.334 1.00 65.62 207 LEU A C 1
ATOM 1610 O O . LEU A 1 207 ? 46.038 0.254 -68.955 1.00 65.62 207 LEU A O 1
ATOM 1614 N N . GLY A 1 208 ? 43.820 0.040 -68.691 1.00 58.81 208 GLY A N 1
ATOM 1615 C CA . GLY A 1 208 ? 43.578 -0.758 -69.901 1.00 58.81 208 GLY A CA 1
ATOM 1616 C C . GLY A 1 208 ? 43.264 0.060 -71.159 1.00 58.81 208 GLY A C 1
ATOM 1617 O O . GLY A 1 208 ? 42.894 -0.528 -72.167 1.00 58.81 208 GLY A O 1
ATOM 1618 N N . ALA A 1 209 ? 43.348 1.392 -71.095 1.00 56.09 209 ALA A N 1
ATOM 1619 C CA . ALA A 1 209 ? 43.146 2.303 -72.227 1.00 56.09 209 ALA A CA 1
ATOM 1620 C C . ALA A 1 209 ? 44.461 2.952 -72.706 1.00 56.09 209 ALA A C 1
ATOM 1622 O O . ALA A 1 209 ? 44.429 3.932 -73.447 1.00 56.09 209 ALA A O 1
ATOM 1623 N N . VAL A 1 210 ? 45.604 2.434 -72.244 1.00 53.34 210 VAL A N 1
ATOM 1624 C CA . VAL A 1 210 ? 46.942 2.826 -72.696 1.00 53.34 210 VAL A CA 1
ATOM 1625 C C . VAL A 1 210 ? 47.436 1.759 -73.674 1.00 53.34 210 VAL A C 1
ATOM 1627 O O . VAL A 1 210 ? 48.241 0.913 -73.302 1.00 53.34 210 VAL A O 1
ATOM 1630 N N . ASP A 1 211 ? 46.900 1.795 -74.892 1.00 44.69 211 ASP A N 1
ATOM 1631 C CA . ASP A 1 211 ? 47.462 1.170 -76.096 1.00 44.69 211 ASP A CA 1
ATOM 1632 C C . ASP A 1 211 ? 47.534 2.240 -77.195 1.00 44.69 211 ASP A C 1
ATOM 1634 O O . ASP A 1 211 ? 46.522 2.964 -77.376 1.00 44.69 211 ASP A O 1
#

Foldseek 3Di:
DDDDDPDDDDDVVRVVVVVVVVVVVVVVVVVPPPPDDDPPPPPPDPCVVVVVVVVVVVVVVVVVPPPDDDPPPDDPPPDPDDDPDDPDPQPPDPVSVVVVVVVVVVVVVVVVVVVVVVVVVVVVVVVVVVVVVVVVVVVVVVVVVVVVVVVVVVVVVVVVVVVVVVVVVVVVVVVVVVVVVVVVVVVVVVVVVVVVVVVVVVVVVVVVPPD

Sequence (211 aa):
MELAVCATPLTPVAAARAAVTLRRMKAKRKGKKKLRSAPPKAKITREAPILRAQEAAARLEASTSRPLPAVPQQRPTTGAKMLSSTFPPPTKGPVADVQRERLKAKERVAKHRRKVEAERKAKELDEEKRRRQYAHVDLDQLREEAARRAKDAAAKNAMAAAKIAAALKAKKEAAAAKRAADARARERRRAEIYALNHIMRDYFRGLGAVD

Organism: NCBI:txid35677

Secondary structure (DSSP, 8-state):
-------PPPPHHHHHHHHHHHHHHHHHHHTTSS---PPP-----TTHHHHHHHHHHHHHHHHHS-PPPPP---------------PPP---SHHHHHHHHHHHHHHHHHHHHHHHHHHHHHHHHHHHHHHHHHHHHHHHHHHHHHHHHHHHHHHHHHHHHHHHHHHHHHHHHHHHHHHHHHHHHHHHHHHHHHHHHHHHHHHHHHHTT--